Protein AF-A0A379W2X2-F1 (afdb_monomer)

Organism: Salmonella enterica I (NCBI:txid59201)

Secondary structure (DSSP, 8-state):
--GGGHHHHH---SSSS--EEEES---SS-TTTSSS-TT----HHHH-TTSEEEE---SSPPHHHHHHHHHHHHHHSSPPPB-TTS-BHHHHSSBGGGG-TTHHHHHTT-B--STTSHHHHTT-B-TTTT--GGG-BSSTTTT-STTSSS-STTTTTPPP--TTSTTTTTTS-TTSPPP-S-SS----PPPTT--SS----HHHHHHHHHHHHHHHHHHHHHHHHHHHHHHHHHHHTT--

Sequence (240 aa):
MPASRSWITSAKPLTAQPRLSLSVPARHGRRCCGWRKPNGAVSLQEVLPGKTVINIPGCPPNPHNFLATVAHIITYGTPPKLDAKNRPTFAYGRLIHEHCERRPHFDAGRFAKEFGDEGHRQGWCLYHLGCKGPETWGNCSTLQFCDVGGVWPVAIGHPCYGCNEEGIGFHKGIHQLAHVENQTPRSEKPDVNMKEGGNISAGAVGLLGGVVGLVAGVSVMAVRELGRQQKKDNADSRGE

Foldseek 3Di:
DPPPLCVVVVDDDPDPAAQEAEPQPPDCQDPVAQPHNPPPRHGPCVSPVPHQYADDFDVRHAVCLVVVQVVCCVPVVDGADADPVNYHCVWFVDQQQVVAPQVVLLQVVQEDQDCPDPSLVVLHDDQQQAAQSQPATGCCRPVNHDPPPQHHQSSVRAHHQRRRDPCGHSNDDSNHGYDHPDSHDPPPDPPPPPDPDDPCDPVNVCVVVVVVVVVVVVVVVVVVVVVVVVVVVVVVVVPD

Nearest PDB structures (foldseek):
  5xvb-assembly1_S  TM=1.003E+00  e=2.034E-29  Citrobacter sp. S-77
  6g7m-assembly1_T  TM=1.004E+00  e=5.141E-29  Escherichia coli K-12
  6syo-assembly1_SSS  TM=9.514E-01  e=1.367E-29  Escherichia coli
  5mdl-assembly1_S  TM=8.835E-01  e=2.025E-16  Cupriavidus necator H16
  5mdj-assembly1_S  TM=8.834E-01  e=2.470E-16  Cupriavidus necator H16

Solvent-accessible surface area (backbone atoms only — not comparable to full-atom values): 14125 Å² total; per-residue (Å²): 139,73,74,85,55,50,66,76,75,60,60,70,79,92,60,98,60,81,69,67,44,82,39,70,60,63,36,87,28,33,91,93,25,48,87,63,52,87,81,68,56,62,31,60,51,76,77,37,81,91,46,58,48,40,38,45,61,30,82,73,49,54,67,60,67,52,51,53,47,52,48,37,29,72,75,67,75,39,78,63,66,57,46,99,76,32,24,46,35,93,46,47,65,42,42,26,44,84,57,34,90,40,40,69,27,52,70,68,72,39,54,17,78,49,96,76,39,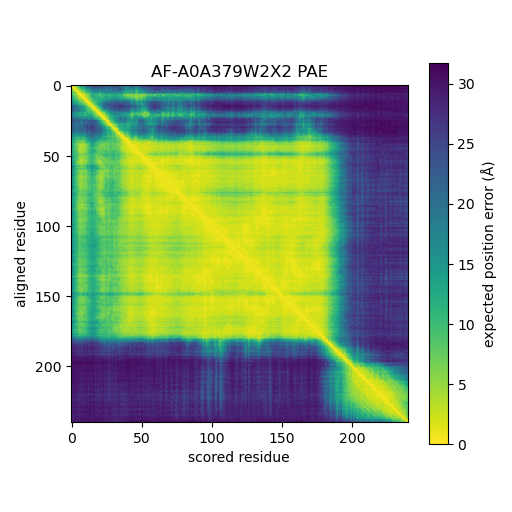72,38,39,74,71,60,36,14,40,50,72,47,8,22,18,30,58,68,15,49,30,41,51,66,72,72,32,43,90,84,74,70,80,40,36,57,55,72,76,69,38,49,37,61,18,59,50,26,87,80,35,29,75,63,53,54,66,60,44,71,51,66,62,90,72,83,58,72,80,81,76,63,77,59,92,81,63,67,83,69,75,85,74,46,71,64,60,53,47,51,54,51,48,53,54,52,49,55,52,50,53,52,53,50,52,55,51,50,53,54,52,49,56,52,49,57,60,50,60,77,67,68,124

Mean predicted aligned error: 14.45 Å

Radius of gyration: 32.41 Å; Cα contacts (8 Å, |Δi|>4): 302; chains: 1; bounding box: 110×32×66 Å

pLDDT: mean 81.08, std 17.96, range [34.59, 98.25]

InterPro domains:
  IPR001821 [NiFe]-hydrogenase, small subunit [PTHR30013] (37-231)
  IPR001821 [NiFe]-hydrogenase, small subunit [TIGR00391] (36-233)
  IPR027394 Cytochrome-c3 hydrogenase, C-terminal [PF14720] (92-169)
  IPR037024 [NiFe]-hydrogenase, small subunit, N-terminal domain superfamily [G3DSA:3.40.50.700] (26-91)
  IPR037148 [NiFe]-hydrogenase, small subunit, C-terminal domain superfamily [G3DSA:4.10.480.10] (92-181)

Structure (mmCIF, N/CA/C/O backbone):
data_AF-A0A379W2X2-F1
#
_entry.id   AF-A0A379W2X2-F1
#
loop_
_atom_site.group_PDB
_atom_site.id
_atom_site.type_symbol
_atom_site.label_atom_id
_atom_site.label_alt_id
_atom_site.label_comp_id
_atom_site.label_asym_id
_atom_site.label_entity_id
_atom_site.label_seq_id
_atom_site.pdbx_PDB_ins_code
_atom_site.Cartn_x
_atom_site.Cartn_y
_atom_site.Cartn_z
_atom_site.occupancy
_atom_site.B_iso_or_equiv
_atom_site.auth_seq_id
_atom_site.auth_comp_id
_atom_site.auth_asym_id
_atom_site.auth_atom_id
_atom_site.pdbx_PDB_model_num
ATOM 1 N N . MET A 1 1 ? 14.659 -12.406 32.101 1.00 41.44 1 MET A N 1
ATOM 2 C CA . MET A 1 1 ? 14.092 -11.333 31.251 1.00 41.44 1 MET A CA 1
ATOM 3 C C . MET A 1 1 ? 12.607 -10.990 31.560 1.00 41.44 1 MET A C 1
ATOM 5 O O . MET A 1 1 ? 11.829 -10.933 30.615 1.00 41.44 1 MET A O 1
ATOM 9 N N . PRO A 1 2 ? 12.157 -10.705 32.808 1.00 43.88 2 PRO A N 1
ATOM 10 C CA . PRO A 1 2 ? 10.762 -10.284 33.047 1.00 43.88 2 PRO A CA 1
ATOM 11 C C . PRO A 1 2 ? 10.557 -8.757 33.170 1.00 43.88 2 PRO A C 1
ATOM 13 O O . PRO A 1 2 ? 9.433 -8.282 33.050 1.00 43.88 2 PRO A O 1
ATOM 16 N N . ALA A 1 3 ? 11.616 -7.965 33.367 1.00 43.69 3 ALA A N 1
ATOM 17 C CA . ALA A 1 3 ? 11.486 -6.553 33.747 1.00 43.69 3 ALA A CA 1
ATOM 18 C C . ALA A 1 3 ? 10.979 -5.611 32.630 1.00 43.69 3 ALA A C 1
ATOM 20 O O . ALA A 1 3 ? 10.360 -4.593 32.928 1.00 43.69 3 ALA A O 1
ATOM 21 N N . SER A 1 4 ? 11.183 -5.927 31.343 1.00 51.75 4 SER A N 1
ATOM 22 C CA . SER A 1 4 ? 10.903 -4.975 30.249 1.00 51.75 4 SER A CA 1
ATOM 23 C C . SER A 1 4 ? 9.431 -4.867 29.831 1.00 51.75 4 SER A C 1
ATOM 25 O O . SER A 1 4 ? 9.077 -3.913 29.142 1.00 51.75 4 SER A O 1
ATOM 27 N N . ARG A 1 5 ? 8.564 -5.807 30.238 1.00 58.28 5 ARG A N 1
ATOM 28 C CA . ARG A 1 5 ? 7.122 -5.796 29.902 1.00 58.28 5 ARG A CA 1
ATOM 29 C C . ARG A 1 5 ? 6.268 -5.016 30.905 1.00 58.28 5 ARG A C 1
ATOM 31 O O . ARG A 1 5 ? 5.156 -4.619 30.569 1.00 58.28 5 ARG A O 1
ATOM 38 N N . SER A 1 6 ? 6.809 -4.777 32.102 1.00 60.34 6 SER A N 1
ATOM 39 C CA . SER A 1 6 ? 6.093 -4.243 33.267 1.00 60.34 6 SER A CA 1
ATOM 40 C C . SER A 1 6 ? 5.340 -2.940 32.972 1.00 60.34 6 SER A C 1
ATOM 42 O O . SER A 1 6 ? 4.156 -2.827 33.283 1.00 60.34 6 SER A O 1
ATOM 44 N N . TRP A 1 7 ? 5.976 -1.982 32.293 1.00 65.31 7 TRP A N 1
ATOM 45 C CA . TRP A 1 7 ? 5.383 -0.662 32.052 1.00 65.31 7 TRP A CA 1
ATOM 46 C C . TRP A 1 7 ? 4.218 -0.683 31.046 1.00 65.31 7 TRP A C 1
ATOM 48 O O . TRP A 1 7 ? 3.250 0.048 31.236 1.00 65.31 7 TRP A O 1
ATOM 58 N N . ILE A 1 8 ? 4.254 -1.550 30.023 1.00 66.25 8 ILE A N 1
ATOM 59 C CA . ILE A 1 8 ? 3.167 -1.685 29.030 1.00 66.25 8 ILE A CA 1
ATOM 60 C C . ILE A 1 8 ? 1.920 -2.271 29.695 1.00 66.25 8 ILE A C 1
ATOM 62 O O . ILE A 1 8 ? 0.806 -1.801 29.473 1.00 66.25 8 ILE A O 1
ATOM 66 N N . THR A 1 9 ? 2.105 -3.294 30.530 1.00 66.25 9 THR A N 1
ATOM 67 C CA . THR A 1 9 ? 1.007 -3.954 31.249 1.00 66.25 9 THR A CA 1
ATOM 68 C C . THR A 1 9 ? 0.501 -3.137 32.438 1.00 66.25 9 THR A C 1
ATOM 70 O O . THR A 1 9 ? -0.654 -3.289 32.826 1.00 66.25 9 THR A O 1
ATOM 73 N N . SER A 1 10 ? 1.339 -2.260 33.002 1.00 58.62 10 SER A N 1
ATOM 74 C CA . SER A 1 10 ? 1.012 -1.410 34.154 1.00 58.62 10 SER A CA 1
ATOM 75 C C . SER A 1 10 ? 0.361 -0.073 33.777 1.00 58.62 10 SER A C 1
ATOM 77 O O . SER A 1 10 ? -0.062 0.662 34.674 1.00 58.62 10 SER A O 1
ATOM 79 N N . ALA A 1 11 ? 0.272 0.269 32.488 1.00 62.75 11 ALA A N 1
ATOM 80 C CA . ALA A 1 11 ? -0.417 1.475 32.041 1.00 62.75 11 ALA A CA 1
ATOM 81 C C . ALA A 1 11 ? -1.913 1.396 32.409 1.00 62.75 11 ALA A C 1
ATOM 83 O O . ALA A 1 11 ? -2.691 0.651 31.801 1.00 62.75 11 ALA A O 1
ATOM 84 N N . LYS A 1 12 ? -2.313 2.150 33.442 1.00 46.00 12 LYS A N 1
ATOM 85 C CA . LYS A 1 12 ? -3.712 2.272 33.870 1.00 46.00 12 LYS A CA 1
ATOM 86 C C . LYS A 1 12 ? -4.506 3.055 32.812 1.00 46.00 12 LYS A C 1
ATOM 88 O O . LYS A 1 12 ? -3.994 4.047 32.294 1.00 46.00 12 LYS A O 1
ATOM 93 N N . PRO A 1 13 ? -5.738 2.637 32.476 1.00 50.69 13 PRO A N 1
ATOM 94 C CA . PRO A 1 13 ? -6.588 3.402 31.572 1.00 50.69 13 PRO A CA 1
ATOM 95 C C . PRO A 1 13 ? -6.901 4.767 32.195 1.00 50.69 13 PRO A C 1
ATOM 97 O O . PRO A 1 13 ? -7.298 4.838 33.356 1.00 50.69 13 PRO A O 1
ATOM 100 N N . LEU A 1 14 ? -6.714 5.839 31.423 1.00 45.59 14 LEU A N 1
ATOM 101 C CA . LEU A 1 14 ? -7.010 7.206 31.861 1.00 45.59 14 LEU A CA 1
ATOM 102 C C . LEU A 1 14 ? -8.516 7.517 31.845 1.00 45.59 14 LEU A C 1
ATOM 104 O O . LEU A 1 14 ? -8.935 8.437 32.535 1.00 45.59 14 LEU A O 1
ATOM 108 N N . THR A 1 15 ? -9.342 6.741 31.135 1.00 39.53 15 THR A N 1
ATOM 109 C CA . THR A 1 15 ? -10.802 6.933 31.068 1.00 39.53 15 THR A CA 1
ATOM 110 C C . THR A 1 15 ? -11.549 5.643 30.701 1.00 39.53 15 THR A C 1
ATOM 112 O O . THR A 1 15 ? -10.973 4.707 30.143 1.00 39.53 15 THR A O 1
ATOM 115 N N . ALA A 1 16 ? -12.852 5.606 31.011 1.00 38.12 16 ALA A N 1
ATOM 116 C CA . ALA A 1 16 ? -13.806 4.512 30.777 1.00 38.12 16 ALA A CA 1
ATOM 117 C C . ALA A 1 16 ? -14.171 4.281 29.292 1.00 38.12 16 ALA A C 1
ATOM 119 O O . ALA A 1 16 ? -15.303 3.931 28.968 1.00 38.12 16 ALA A O 1
ATOM 120 N N . GLN A 1 17 ? -13.230 4.497 28.374 1.00 45.53 17 GLN A N 1
ATOM 121 C CA . GLN A 1 17 ? -13.419 4.175 26.964 1.00 45.53 17 GLN A CA 1
ATOM 122 C C . GLN A 1 17 ? -13.066 2.703 26.698 1.00 45.53 17 GLN A C 1
ATOM 124 O O . GLN A 1 17 ? -12.233 2.132 27.417 1.00 45.53 17 GLN A O 1
ATOM 129 N N . PRO A 1 18 ? -13.706 2.051 25.704 1.00 46.25 18 PRO A N 1
ATOM 130 C CA . PRO A 1 18 ? -13.408 0.667 25.351 1.00 46.25 18 PRO A CA 1
ATOM 131 C C . PRO A 1 18 ? -11.898 0.487 25.182 1.00 46.25 18 PRO A C 1
ATOM 133 O O . PRO A 1 18 ? -11.218 1.364 24.657 1.00 46.25 18 PRO A O 1
ATOM 136 N N . ARG A 1 19 ? -11.379 -0.636 25.697 1.00 55.16 19 ARG A N 1
ATOM 137 C CA . ARG A 1 19 ? -9.950 -0.962 25.871 1.00 55.16 19 ARG A CA 1
ATOM 138 C C . ARG A 1 19 ? -9.209 -1.076 24.531 1.00 55.16 19 ARG A C 1
ATOM 140 O O . ARG A 1 19 ? -8.778 -2.161 24.148 1.00 55.16 19 ARG A O 1
ATOM 147 N N . LEU A 1 20 ? -9.069 0.034 23.828 1.00 54.91 20 LEU A N 1
ATOM 148 C CA . LEU A 1 20 ? -8.487 0.122 22.505 1.00 54.91 20 LEU A CA 1
ATOM 149 C C . LEU A 1 20 ? -7.033 0.558 22.656 1.00 54.91 20 LEU A C 1
ATOM 151 O O . LEU A 1 20 ? -6.739 1.637 23.168 1.00 54.91 20 LEU A O 1
ATOM 155 N N . SER A 1 21 ? -6.105 -0.308 22.269 1.00 59.06 21 SER A N 1
ATOM 156 C CA . SER A 1 21 ? -4.681 0.025 22.263 1.00 59.06 21 SER A CA 1
ATOM 157 C C . SER A 1 21 ? -4.269 0.353 20.838 1.00 59.06 21 SER A C 1
ATOM 159 O O . SER A 1 21 ? -4.391 -0.478 19.943 1.00 59.06 21 SER A O 1
ATOM 161 N N . LEU A 1 22 ? -3.814 1.582 20.614 1.00 57.59 22 LEU A N 1
ATOM 162 C CA . LEU A 1 22 ? -3.358 2.023 19.305 1.00 57.59 22 LEU A CA 1
ATOM 163 C C . LEU A 1 22 ? -1.877 1.676 19.159 1.00 57.59 22 LEU A C 1
ATOM 165 O O . LEU A 1 22 ? -1.058 2.112 19.968 1.00 57.59 22 LEU A O 1
ATOM 169 N N . SER A 1 23 ? -1.529 0.878 18.153 1.00 56.84 23 SER A N 1
ATOM 170 C CA . SER A 1 23 ? -0.137 0.562 17.855 1.00 56.84 23 SER A CA 1
ATOM 171 C C . SER A 1 23 ? 0.324 1.320 16.609 1.00 56.84 23 SER A C 1
ATOM 173 O O . SER A 1 23 ? -0.198 1.154 15.507 1.00 56.84 23 SER A O 1
ATOM 175 N N . VAL A 1 24 ? 1.320 2.181 16.808 1.00 50.41 24 VAL A N 1
ATOM 176 C CA . VAL A 1 24 ? 2.099 2.862 15.763 1.00 50.41 24 VAL A CA 1
ATOM 177 C C . VAL A 1 24 ? 3.501 2.299 15.876 1.00 50.41 24 VAL A C 1
ATOM 179 O O . VAL A 1 24 ? 4.037 2.231 16.980 1.00 50.41 24 VAL A O 1
ATOM 182 N N . PRO A 1 25 ? 4.051 1.764 14.784 1.00 49.44 25 PRO A N 1
ATOM 183 C CA . PRO A 1 25 ? 4.592 0.413 14.732 1.00 49.44 25 PRO A CA 1
ATOM 184 C C . PRO A 1 25 ? 5.467 0.052 15.947 1.00 49.44 25 PRO A C 1
ATOM 186 O O . PRO A 1 25 ? 6.698 0.105 15.901 1.00 49.44 25 PRO A O 1
ATOM 189 N N . ALA A 1 26 ? 4.844 -0.511 16.983 1.00 34.59 26 ALA A N 1
ATOM 190 C CA . ALA A 1 26 ? 5.457 -1.604 17.718 1.00 34.59 26 ALA A CA 1
ATOM 191 C C . ALA A 1 26 ? 5.273 -2.825 16.818 1.00 34.59 26 ALA A C 1
ATOM 193 O O . ALA A 1 26 ? 4.299 -3.555 16.942 1.00 34.59 26 ALA A O 1
ATOM 194 N N . ARG A 1 27 ? 6.154 -2.876 15.806 1.00 53.00 27 ARG A N 1
ATOM 195 C CA . ARG A 1 27 ? 6.472 -3.933 14.835 1.00 53.00 27 ARG A CA 1
ATOM 196 C C . ARG A 1 27 ? 5.705 -5.239 15.094 1.00 53.00 27 ARG A C 1
ATOM 198 O O . ARG A 1 27 ? 5.628 -5.685 16.230 1.00 53.00 27 ARG A O 1
ATOM 205 N N . HIS A 1 28 ? 5.369 -5.983 14.043 1.00 44.22 28 HIS A N 1
ATOM 206 C CA . HIS A 1 28 ? 5.236 -7.450 14.121 1.00 44.22 28 HIS A CA 1
ATOM 207 C C . HIS A 1 28 ? 6.590 -8.109 14.536 1.00 44.22 28 HIS A C 1
ATOM 209 O O . HIS A 1 28 ? 7.136 -8.960 13.848 1.00 44.22 28 HIS A O 1
ATOM 215 N N . GLY A 1 29 ? 7.243 -7.612 15.595 1.00 41.56 29 GLY A N 1
ATOM 216 C CA . GLY A 1 29 ? 8.524 -7.963 16.190 1.00 41.56 29 GLY A CA 1
ATOM 217 C C . GLY A 1 29 ? 9.757 -8.033 15.282 1.00 41.56 29 GLY A C 1
ATOM 218 O O . GLY A 1 29 ? 10.652 -8.790 15.637 1.00 41.56 29 GLY A O 1
ATOM 219 N N . ARG A 1 30 ? 9.827 -7.391 14.100 1.00 48.03 30 ARG A N 1
ATOM 220 C CA . ARG A 1 30 ? 10.828 -7.799 13.074 1.00 48.03 30 ARG A CA 1
ATOM 221 C C . ARG A 1 30 ? 11.885 -6.780 12.616 1.00 48.03 30 ARG A C 1
ATOM 223 O O . ARG A 1 30 ? 12.996 -7.219 12.337 1.00 48.03 30 ARG A O 1
ATOM 230 N N . ARG A 1 31 ? 11.666 -5.451 12.604 1.00 43.03 31 ARG A N 1
ATOM 231 C CA . ARG A 1 31 ? 12.738 -4.516 12.149 1.00 43.03 31 ARG A CA 1
ATOM 232 C C . ARG A 1 31 ? 13.979 -4.511 13.062 1.00 43.03 31 ARG A C 1
ATOM 234 O O . ARG A 1 31 ? 15.071 -4.260 12.584 1.00 43.03 31 ARG A O 1
ATOM 241 N N . CYS A 1 32 ? 13.836 -4.825 14.350 1.00 39.41 32 CYS A N 1
ATOM 242 C CA . CYS A 1 32 ? 14.995 -4.988 15.240 1.00 39.41 32 CYS A CA 1
ATOM 243 C C . CYS A 1 32 ? 15.681 -6.361 15.115 1.00 39.41 32 CYS A C 1
ATOM 245 O O . CYS A 1 32 ? 16.635 -6.606 15.845 1.00 39.41 32 CYS A O 1
ATOM 247 N N . CYS A 1 33 ? 15.178 -7.279 14.280 1.00 36.88 33 CYS A N 1
ATOM 248 C CA . CYS A 1 33 ? 15.482 -8.699 14.445 1.00 36.88 33 CYS A CA 1
ATOM 249 C C . CYS A 1 33 ? 15.741 -9.492 13.161 1.00 36.88 33 CYS A C 1
ATOM 251 O O . CYS A 1 33 ? 16.369 -10.536 13.254 1.00 36.88 33 CYS A O 1
ATOM 253 N N . GLY A 1 34 ? 15.285 -9.069 11.979 1.00 46.34 34 GLY A N 1
ATOM 254 C CA . GLY A 1 34 ? 15.395 -9.933 10.794 1.00 46.34 34 GLY A CA 1
ATOM 255 C C . GLY A 1 34 ? 14.837 -11.348 11.057 1.00 46.34 34 GLY A C 1
ATOM 256 O O . GLY A 1 34 ? 13.966 -11.536 11.912 1.00 46.34 34 GLY A O 1
ATOM 257 N N . TRP A 1 35 ? 15.343 -12.347 10.333 1.00 45.94 35 TRP A N 1
ATOM 258 C CA . TRP A 1 35 ? 14.952 -13.757 10.483 1.00 45.94 35 TRP A CA 1
ATOM 259 C C . TRP A 1 35 ? 15.313 -14.355 11.858 1.00 45.94 35 TRP A C 1
ATOM 261 O O . TRP A 1 35 ? 14.537 -15.115 12.435 1.00 45.94 35 TRP A O 1
ATOM 271 N N . ARG A 1 36 ? 16.464 -13.982 12.433 1.00 50.72 36 ARG A N 1
ATOM 272 C CA . ARG A 1 36 ? 16.904 -14.450 13.757 1.00 50.72 36 ARG A CA 1
ATOM 273 C C . ARG A 1 36 ? 16.464 -13.457 14.818 1.00 50.72 36 ARG A C 1
ATOM 275 O O . ARG A 1 36 ? 17.156 -12.475 14.993 1.00 50.72 36 ARG A O 1
ATOM 282 N N . LYS A 1 37 ? 15.380 -13.710 15.560 1.00 64.00 37 LYS A N 1
ATOM 283 C CA . LYS A 1 37 ? 14.949 -12.849 16.682 1.00 64.00 37 LYS A CA 1
ATOM 284 C C . LYS A 1 37 ? 15.846 -13.011 17.915 1.00 64.00 37 LYS A C 1
ATOM 286 O O . LYS A 1 37 ? 15.528 -13.842 18.762 1.00 64.00 37 LYS A O 1
ATOM 291 N N . PRO A 1 38 ? 16.930 -12.228 18.093 1.00 69.25 38 PRO A N 1
AT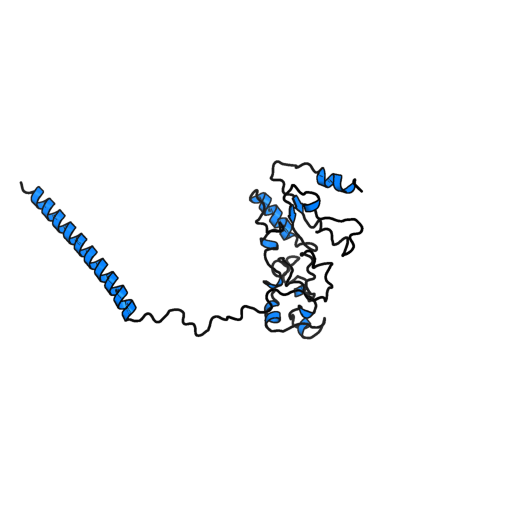OM 292 C CA . PRO A 1 38 ? 17.933 -12.532 19.114 1.00 69.25 38 PRO A CA 1
ATOM 293 C C . PRO A 1 38 ? 17.431 -12.159 20.515 1.00 69.25 38 PRO A C 1
ATOM 295 O O . PRO A 1 38 ? 17.879 -12.707 21.512 1.00 69.25 38 PRO A O 1
ATOM 298 N N . ASN A 1 39 ? 16.476 -11.230 20.584 1.00 74.31 39 ASN A N 1
ATOM 299 C CA . ASN A 1 39 ? 15.897 -10.676 21.804 1.00 74.31 39 ASN A CA 1
ATOM 300 C C . ASN A 1 39 ? 14.435 -11.109 22.034 1.00 74.31 39 ASN A C 1
ATOM 302 O O . ASN A 1 39 ? 13.772 -10.552 22.907 1.00 74.31 39 ASN A O 1
ATOM 306 N N . GLY A 1 40 ? 13.902 -12.038 21.227 1.00 77.12 40 GLY A N 1
ATOM 307 C CA . GLY A 1 40 ? 12.512 -12.489 21.345 1.00 77.12 40 GLY A CA 1
ATOM 308 C C . GLY A 1 40 ? 11.464 -11.386 21.134 1.00 77.12 40 GLY A C 1
ATOM 309 O O . GLY A 1 40 ? 10.437 -11.392 21.807 1.00 77.12 40 GLY A O 1
ATOM 310 N N . ALA A 1 41 ? 11.712 -10.414 20.247 1.00 76.19 41 ALA A N 1
ATOM 311 C CA . ALA A 1 41 ? 10.755 -9.340 19.978 1.00 76.19 41 ALA A CA 1
ATOM 312 C C . ALA A 1 41 ? 9.406 -9.865 19.440 1.00 76.19 41 ALA A C 1
ATOM 314 O O . ALA A 1 41 ? 9.346 -10.560 18.417 1.00 76.19 41 ALA A O 1
ATOM 315 N N . VAL A 1 42 ? 8.325 -9.447 20.097 1.00 82.12 42 VAL A N 1
ATOM 316 C CA . VAL A 1 42 ? 6.929 -9.828 19.825 1.00 82.12 42 VAL A CA 1
ATOM 317 C C . VAL A 1 42 ? 6.081 -8.611 19.447 1.00 82.12 42 VAL A C 1
ATOM 319 O O . VAL A 1 42 ? 6.508 -7.471 19.653 1.00 82.12 42 VAL A O 1
ATOM 322 N N . SER A 1 43 ? 4.906 -8.843 18.860 1.00 83.00 43 SER A N 1
ATOM 323 C CA . SER A 1 43 ? 3.927 -7.784 18.578 1.00 83.00 43 SER A CA 1
ATOM 324 C C . SER A 1 43 ? 3.244 -7.267 19.854 1.00 83.00 43 SER A C 1
ATOM 326 O O . SER A 1 43 ? 3.242 -7.933 20.890 1.00 83.00 43 SER A O 1
ATOM 328 N N . LEU A 1 44 ? 2.619 -6.084 19.794 1.00 84.19 44 LEU A N 1
ATOM 329 C CA . LEU A 1 44 ? 1.853 -5.560 20.935 1.00 84.19 44 LEU A CA 1
ATOM 330 C C . LEU A 1 44 ? 0.623 -6.426 21.258 1.00 84.19 44 LEU A C 1
ATOM 332 O O . LEU A 1 44 ? 0.278 -6.584 22.427 1.00 84.19 44 LEU A O 1
ATOM 336 N N . GLN A 1 45 ? -0.003 -7.024 20.239 1.00 85.94 45 GLN A N 1
ATOM 337 C CA . GLN A 1 45 ? -1.145 -7.924 20.416 1.00 85.94 45 GLN A CA 1
ATOM 338 C C . GLN A 1 45 ? -0.768 -9.181 21.216 1.00 85.94 45 GLN A C 1
ATOM 340 O O . GLN A 1 45 ? -1.548 -9.611 22.061 1.00 85.94 45 GLN A O 1
ATOM 345 N N . GLU A 1 46 ? 0.440 -9.723 21.022 1.00 84.81 46 GLU A N 1
ATOM 346 C CA . GLU A 1 46 ? 0.965 -10.848 21.817 1.00 84.81 46 GLU A CA 1
ATOM 347 C C . GLU A 1 46 ? 1.252 -10.464 23.277 1.00 84.81 46 GLU A C 1
ATOM 349 O O . GLU A 1 46 ? 1.146 -11.298 24.174 1.00 84.81 46 GLU A O 1
ATOM 354 N N . VAL A 1 47 ? 1.613 -9.205 23.539 1.00 86.00 47 VAL A N 1
ATOM 355 C CA . VAL A 1 47 ? 1.815 -8.703 24.910 1.00 86.00 47 VAL A CA 1
ATOM 356 C C . VAL A 1 47 ? 0.475 -8.472 25.621 1.00 86.00 47 VAL A C 1
ATOM 358 O O . VAL A 1 47 ? 0.412 -8.573 26.846 1.00 86.00 47 VAL A O 1
ATOM 361 N N . LEU A 1 48 ? -0.598 -8.187 24.873 1.00 87.69 48 LEU A N 1
ATOM 362 C CA . LEU A 1 48 ? -1.924 -7.831 25.389 1.00 87.69 48 LEU A CA 1
ATOM 363 C C . LEU A 1 48 ? -3.040 -8.726 24.797 1.00 87.69 48 LEU A C 1
ATOM 365 O O . LEU A 1 48 ? -3.922 -8.219 24.102 1.00 87.69 48 LEU A O 1
ATOM 369 N N . PRO A 1 49 ? -3.077 -10.039 25.101 1.00 82.75 49 PRO A N 1
ATOM 370 C CA . PRO A 1 49 ? -4.005 -10.993 24.473 1.00 82.75 49 PRO A CA 1
ATOM 371 C C . PRO A 1 49 ? -5.496 -10.739 24.771 1.00 82.75 49 PRO A C 1
ATOM 373 O O . PRO A 1 49 ? -6.355 -11.250 24.065 1.00 82.75 49 PRO A O 1
ATOM 376 N N . GLY A 1 50 ? -5.821 -9.942 25.797 1.00 85.00 50 GLY A N 1
ATOM 377 C CA . GLY A 1 50 ? -7.198 -9.607 26.191 1.00 85.00 50 GLY A CA 1
ATOM 378 C C . GLY A 1 50 ? -7.679 -8.214 25.768 1.00 85.00 50 GLY A C 1
ATOM 379 O O . GLY A 1 50 ? -8.679 -7.731 26.301 1.00 85.00 50 GLY A O 1
ATOM 380 N N . LYS A 1 51 ? -6.945 -7.520 24.890 1.00 86.06 51 LYS A N 1
ATOM 381 C CA . LYS A 1 51 ? -7.319 -6.192 24.379 1.00 86.06 51 LYS A CA 1
ATOM 382 C C . LYS A 1 51 ? -7.339 -6.190 22.857 1.00 86.06 51 LYS A C 1
ATOM 384 O O . LYS A 1 51 ? -6.486 -6.809 22.224 1.00 86.06 51 LYS A O 1
ATOM 389 N N . THR A 1 52 ? -8.272 -5.436 22.285 1.00 87.88 52 THR A N 1
ATOM 390 C CA . THR A 1 52 ? -8.277 -5.157 20.849 1.00 87.88 52 THR A CA 1
ATOM 391 C C . THR A 1 52 ? -7.199 -4.122 20.549 1.00 87.88 52 THR A C 1
ATOM 393 O O . THR A 1 52 ? -7.290 -2.969 20.984 1.00 87.88 52 THR A O 1
ATOM 396 N N . VAL A 1 53 ? -6.165 -4.537 19.818 1.00 89.31 53 VAL A N 1
ATOM 397 C CA . VAL A 1 53 ? -5.091 -3.649 19.371 1.00 89.31 53 VAL A CA 1
ATOM 398 C C . VAL A 1 53 ? -5.365 -3.222 17.935 1.00 89.31 53 VAL A C 1
ATOM 400 O O . VAL A 1 53 ? -5.464 -4.070 17.052 1.00 89.31 53 VAL A O 1
ATOM 403 N N . ILE A 1 54 ? -5.460 -1.914 17.691 1.00 91.88 54 ILE A N 1
ATOM 404 C CA . ILE A 1 54 ? -5.488 -1.377 16.328 1.00 91.88 54 ILE A CA 1
ATOM 405 C C . ILE A 1 54 ? -4.061 -1.344 15.798 1.00 91.88 54 ILE A C 1
ATOM 407 O O . ILE A 1 54 ? -3.170 -0.735 16.399 1.00 91.88 54 ILE A O 1
ATOM 411 N N . ASN A 1 55 ? -3.857 -1.976 14.650 1.00 90.62 55 ASN A N 1
ATOM 412 C CA . ASN A 1 55 ? -2.567 -2.072 13.994 1.00 90.62 55 ASN A CA 1
ATOM 413 C C . ASN A 1 55 ? -2.462 -1.038 12.874 1.00 90.62 55 ASN A C 1
ATOM 415 O O . ASN A 1 55 ? -3.194 -1.099 11.888 1.00 90.62 55 ASN A O 1
ATOM 419 N N . ILE A 1 56 ? -1.513 -0.110 12.996 1.00 93.75 56 ILE A N 1
ATOM 420 C CA . ILE A 1 56 ? -1.157 0.835 11.930 1.00 93.75 56 ILE A CA 1
ATOM 421 C C . ILE A 1 56 ? 0.255 0.472 11.447 1.00 93.75 56 ILE A C 1
ATOM 423 O O . ILE A 1 56 ? 1.244 1.065 11.895 1.00 93.75 56 ILE A O 1
ATOM 427 N N . PRO A 1 57 ? 0.387 -0.564 10.596 1.00 90.81 57 PRO A N 1
ATOM 428 C CA . PRO A 1 57 ? 1.686 -1.019 10.129 1.00 90.81 57 PRO A CA 1
ATOM 429 C C . PRO A 1 57 ? 2.296 -0.026 9.142 1.00 90.81 57 PRO A C 1
ATOM 431 O O . PRO A 1 57 ? 1.609 0.609 8.354 1.00 90.81 57 PRO A O 1
ATOM 434 N N . GLY A 1 58 ? 3.618 0.082 9.153 1.00 87.88 58 GLY A N 1
ATOM 435 C CA . GLY A 1 58 ? 4.326 0.930 8.210 1.00 87.88 58 GLY A CA 1
ATOM 436 C C . GLY A 1 58 ? 5.748 1.210 8.646 1.00 87.88 58 GLY A C 1
ATOM 437 O O . GLY A 1 58 ? 6.092 1.136 9.827 1.00 87.88 58 GLY A O 1
ATOM 438 N N . CYS A 1 59 ? 6.589 1.425 7.640 1.00 90.19 59 CYS A N 1
ATOM 439 C CA . CYS A 1 59 ? 8.041 1.405 7.689 1.00 90.19 59 CYS A CA 1
ATOM 440 C C . CYS A 1 59 ? 8.865 2.710 7.868 1.00 90.19 59 CYS A C 1
ATOM 442 O O . CYS A 1 59 ? 10.034 2.628 7.462 1.00 90.19 59 CYS A O 1
ATOM 444 N N . PRO A 1 60 ? 8.377 3.882 8.346 1.00 94.12 60 PRO A N 1
ATOM 445 C CA . PRO A 1 60 ? 7.144 4.178 9.101 1.00 94.12 60 PRO A CA 1
ATOM 446 C C . PRO A 1 60 ? 5.871 4.312 8.235 1.00 94.12 60 PRO A C 1
ATOM 448 O O . PRO A 1 60 ? 5.979 4.393 7.010 1.00 94.12 60 PRO A O 1
ATOM 451 N N . PRO A 1 61 ? 4.661 4.277 8.837 1.00 93.38 61 PRO A N 1
ATOM 452 C CA . PRO A 1 61 ? 3.425 4.577 8.113 1.00 93.38 61 PRO A CA 1
ATOM 453 C C . PRO A 1 61 ? 3.348 6.066 7.757 1.00 93.38 61 PRO A C 1
ATOM 455 O O . PRO A 1 61 ? 4.012 6.892 8.385 1.00 93.38 61 PRO A O 1
ATOM 458 N N . ASN A 1 62 ? 2.490 6.418 6.795 1.00 94.50 62 ASN A N 1
ATOM 459 C CA . ASN A 1 62 ? 2.110 7.814 6.592 1.00 94.50 62 ASN A CA 1
ATOM 460 C C . ASN A 1 62 ? 1.448 8.345 7.890 1.00 94.50 62 ASN A C 1
ATOM 462 O O . ASN A 1 62 ? 0.581 7.653 8.441 1.00 94.50 62 ASN A O 1
ATOM 466 N N . PRO A 1 63 ? 1.842 9.529 8.401 1.00 94.81 63 PRO A N 1
ATOM 467 C CA . PRO A 1 63 ? 1.318 10.072 9.656 1.00 94.81 63 PRO A CA 1
ATOM 468 C C . PRO A 1 63 ? -0.208 10.225 9.659 1.00 94.81 63 PRO A C 1
ATOM 470 O O . PRO A 1 63 ? -0.841 9.983 10.688 1.00 94.81 63 PRO A O 1
ATOM 473 N N . HIS A 1 64 ? -0.823 10.523 8.512 1.00 95.75 64 HIS A N 1
ATOM 474 C CA . HIS A 1 64 ? -2.277 10.654 8.392 1.00 95.75 64 HIS A CA 1
ATOM 475 C C . HIS A 1 64 ? -3.017 9.345 8.662 1.00 95.75 64 HIS A C 1
ATOM 477 O O . HIS A 1 64 ? -4.122 9.380 9.193 1.00 95.75 64 HIS A O 1
ATOM 483 N N . ASN A 1 65 ? -2.408 8.180 8.412 1.00 95.31 65 ASN A N 1
ATOM 484 C CA . ASN A 1 65 ? -3.028 6.893 8.755 1.00 95.31 65 ASN A CA 1
ATOM 485 C C . ASN A 1 65 ? -3.256 6.773 10.273 1.00 95.31 65 ASN A C 1
ATOM 487 O O . ASN A 1 65 ? -4.254 6.200 10.716 1.00 95.31 65 ASN A O 1
ATOM 491 N N . PHE A 1 66 ? -2.348 7.332 11.076 1.00 94.75 66 PHE A N 1
ATOM 492 C CA . PHE A 1 66 ? -2.510 7.418 12.523 1.00 94.75 66 PHE A CA 1
ATOM 493 C C . PHE A 1 66 ? -3.454 8.543 12.926 1.00 94.75 66 PHE A C 1
ATOM 495 O O . PHE A 1 66 ? -4.417 8.288 13.648 1.00 94.75 66 PHE A O 1
ATOM 502 N N . LEU A 1 67 ? -3.214 9.758 12.431 1.00 95.88 67 LEU A N 1
ATOM 503 C CA . LEU A 1 67 ? -3.999 10.933 12.806 1.00 95.88 67 LEU A CA 1
ATOM 504 C C . LEU A 1 67 ? -5.482 10.758 12.473 1.00 95.88 67 LEU A C 1
ATOM 506 O O . LEU A 1 67 ? -6.320 11.021 13.327 1.00 95.88 67 LEU A O 1
ATOM 510 N N . ALA A 1 68 ? -5.819 10.230 11.295 1.00 95.81 68 ALA A N 1
ATOM 511 C CA . ALA A 1 68 ? -7.204 9.973 10.904 1.00 95.81 68 ALA A CA 1
ATOM 512 C C . ALA A 1 68 ? -7.864 8.890 11.770 1.00 95.81 68 ALA A C 1
ATOM 514 O O . ALA A 1 68 ? -9.045 8.990 12.094 1.00 95.81 68 ALA A O 1
ATOM 515 N N . THR A 1 69 ? -7.105 7.877 12.197 1.00 94.50 69 THR A N 1
ATOM 516 C CA . THR A 1 69 ? -7.610 6.851 13.121 1.00 94.50 69 THR A CA 1
ATOM 517 C C . THR A 1 69 ? -7.926 7.455 14.491 1.00 94.50 69 THR A C 1
ATOM 519 O O . THR A 1 69 ? -8.992 7.194 15.044 1.00 94.50 69 THR A O 1
ATOM 522 N N . VAL A 1 70 ? -7.027 8.290 15.024 1.00 94.88 70 VAL A N 1
ATOM 523 C CA . VAL A 1 70 ? -7.238 9.006 16.293 1.00 94.88 70 VAL A CA 1
ATOM 524 C C . VAL A 1 70 ? -8.415 9.974 16.181 1.00 94.88 70 VAL A C 1
ATOM 526 O O . VAL A 1 70 ? -9.294 9.963 17.038 1.00 94.88 70 VAL A O 1
ATOM 529 N N . ALA A 1 71 ? -8.469 10.762 15.107 1.00 95.62 71 ALA A N 1
ATOM 530 C CA . ALA A 1 71 ? -9.555 11.697 14.849 1.00 95.62 71 ALA A CA 1
ATOM 531 C C . ALA A 1 71 ? -10.909 10.978 14.787 1.00 95.62 71 ALA A C 1
ATOM 533 O O . ALA A 1 71 ? -11.848 11.413 15.441 1.00 95.62 71 ALA A O 1
ATOM 534 N N . HIS A 1 72 ? -11.001 9.832 14.103 1.00 95.06 72 HIS A N 1
ATOM 535 C CA . HIS A 1 72 ? -12.236 9.046 14.044 1.00 95.06 72 HIS A CA 1
ATOM 536 C C . HIS A 1 72 ? -12.717 8.609 15.436 1.00 95.06 72 HIS A C 1
ATOM 538 O O . HIS A 1 72 ? -13.906 8.700 15.734 1.00 95.06 72 HIS A O 1
ATOM 544 N N . ILE A 1 73 ? -11.799 8.171 16.304 1.00 94.25 73 ILE A N 1
ATOM 545 C CA . ILE A 1 73 ? -12.128 7.780 17.682 1.00 94.25 73 ILE A CA 1
ATOM 546 C C . ILE A 1 73 ? -12.635 8.984 18.481 1.00 94.25 73 ILE A C 1
ATOM 548 O O . ILE A 1 73 ? -13.623 8.861 19.199 1.00 94.25 73 ILE A O 1
ATOM 552 N N . ILE A 1 74 ? -11.991 10.146 18.344 1.00 95.19 74 ILE A N 1
ATOM 553 C CA . ILE A 1 74 ? -12.391 11.373 19.048 1.00 95.19 74 ILE A CA 1
ATOM 554 C C . ILE A 1 74 ? -13.760 11.864 18.560 1.00 95.19 74 ILE A C 1
ATOM 556 O O . ILE A 1 74 ? -14.611 12.205 19.375 1.00 95.19 74 ILE A O 1
ATOM 560 N N . THR A 1 75 ? -13.984 11.892 17.247 1.00 95.00 75 THR A N 1
ATOM 561 C CA . THR A 1 75 ? -15.199 12.449 16.639 1.00 95.00 75 THR A CA 1
ATOM 562 C C . THR A 1 75 ? -16.414 11.540 16.809 1.00 95.00 75 THR A C 1
ATOM 564 O O . THR A 1 75 ? -17.500 12.030 17.102 1.00 95.00 75 THR A O 1
ATOM 567 N N . TYR A 1 76 ? -16.249 10.227 16.632 1.00 94.94 76 TYR A N 1
ATOM 568 C CA . TYR A 1 76 ? -17.367 9.276 16.595 1.00 94.94 76 TYR A CA 1
ATOM 569 C C . TYR A 1 76 ? -17.436 8.353 17.818 1.00 94.94 76 TYR A C 1
ATOM 571 O O . TYR A 1 76 ? -18.293 7.471 17.868 1.00 94.94 76 TYR A O 1
ATOM 579 N N . GLY A 1 77 ? -16.516 8.489 18.780 1.00 91.81 77 GLY A N 1
ATOM 580 C CA . GLY A 1 77 ? -16.455 7.646 19.983 1.00 91.81 77 GLY A CA 1
ATOM 581 C C . GLY A 1 77 ? -16.192 6.161 19.704 1.00 91.81 77 GLY A C 1
ATOM 582 O O . GLY A 1 77 ? -16.291 5.331 20.607 1.00 91.81 77 GLY A O 1
ATOM 583 N N . THR A 1 78 ? -15.883 5.804 18.456 1.00 92.12 78 THR A N 1
ATOM 584 C CA . THR A 1 78 ? -15.737 4.426 17.982 1.00 92.12 78 THR A CA 1
ATOM 585 C C . THR A 1 78 ? -14.527 4.308 17.055 1.00 92.12 78 THR A C 1
ATOM 587 O O . THR A 1 78 ? -14.166 5.271 16.367 1.00 92.12 78 THR A O 1
ATOM 590 N N . PRO A 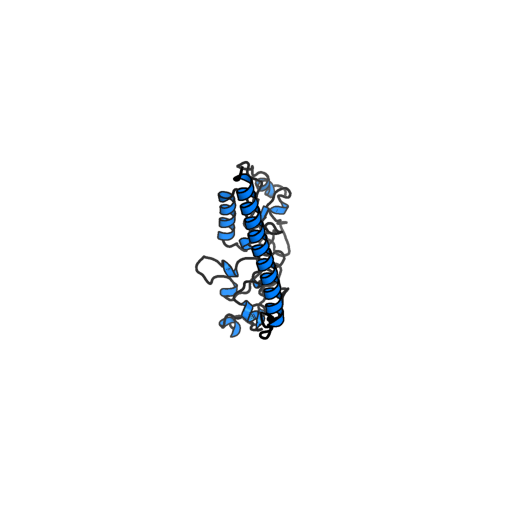1 79 ? -13.853 3.145 17.029 1.00 91.62 79 PRO A N 1
ATOM 591 C CA . PRO A 1 79 ? -12.769 2.915 16.086 1.00 91.62 79 PRO A CA 1
ATOM 592 C C . PRO A 1 79 ? -13.285 2.900 14.638 1.00 91.62 79 PRO A C 1
ATOM 594 O O . PRO A 1 79 ? -14.438 2.528 14.404 1.00 91.62 79 PRO A O 1
ATOM 597 N N . PRO A 1 80 ? -12.440 3.250 13.651 1.00 94.38 80 PRO A N 1
ATOM 598 C CA . PRO A 1 80 ? -12.794 3.061 12.250 1.00 94.38 80 PRO A CA 1
ATOM 599 C C . PRO A 1 80 ? -12.986 1.570 11.948 1.00 94.38 80 PRO A C 1
ATOM 601 O O . PRO A 1 80 ? -12.505 0.704 12.681 1.00 94.38 80 PRO A O 1
ATOM 604 N N . LYS A 1 81 ? -13.636 1.258 10.823 1.00 96.25 81 LYS A N 1
ATOM 605 C CA . LYS A 1 81 ? -13.758 -0.126 10.347 1.00 96.25 81 LYS A CA 1
ATOM 606 C C . LYS A 1 81 ? -12.369 -0.762 10.201 1.00 96.25 81 LYS A C 1
ATOM 608 O O . LYS A 1 81 ? -11.476 -0.184 9.575 1.00 96.25 81 LYS A O 1
ATOM 613 N N . LEU A 1 82 ? -12.200 -1.949 10.782 1.00 94.88 82 LEU A N 1
ATOM 614 C CA . LEU A 1 82 ? -10.948 -2.704 10.776 1.00 94.88 82 LEU A CA 1
ATOM 615 C C . LEU A 1 82 ? -11.058 -3.953 9.890 1.00 94.88 82 LEU A C 1
ATOM 617 O O . LEU A 1 82 ? -12.147 -4.498 9.708 1.00 94.88 82 LEU A O 1
ATOM 621 N N . ASP A 1 83 ? -9.930 -4.394 9.336 1.00 93.75 83 ASP A N 1
ATOM 622 C CA . ASP A 1 83 ? -9.799 -5.688 8.663 1.00 93.75 83 ASP A CA 1
ATOM 623 C C . ASP A 1 83 ? -9.553 -6.840 9.661 1.00 93.75 83 ASP A C 1
ATOM 625 O O . ASP A 1 83 ? -9.459 -6.634 10.872 1.00 93.75 83 ASP A O 1
ATOM 629 N N . ALA A 1 84 ? -9.402 -8.067 9.152 1.00 93.19 84 ALA A N 1
ATOM 630 C CA . ALA A 1 84 ? -9.150 -9.257 9.970 1.00 93.19 84 ALA A CA 1
ATOM 631 C C . ALA A 1 84 ? -7.836 -9.206 10.785 1.00 93.19 84 ALA A C 1
ATOM 633 O O . ALA A 1 84 ? -7.670 -9.978 11.725 1.00 93.19 84 ALA A O 1
ATOM 634 N N . LYS A 1 85 ? -6.901 -8.307 10.446 1.00 90.44 85 LYS A N 1
ATOM 635 C CA . LYS A 1 85 ? -5.642 -8.068 11.172 1.00 90.44 85 LYS A CA 1
ATOM 636 C C . LYS A 1 85 ? -5.723 -6.825 12.070 1.00 90.44 85 LYS A C 1
ATOM 638 O O . LYS A 1 85 ? -4.687 -6.310 12.499 1.00 90.44 85 LYS A O 1
ATOM 643 N N . ASN A 1 86 ? -6.929 -6.329 12.353 1.00 93.56 86 ASN A N 1
ATOM 644 C CA . ASN A 1 86 ? -7.196 -5.102 13.103 1.00 93.56 86 ASN A CA 1
ATOM 645 C C . ASN A 1 86 ? -6.552 -3.840 12.496 1.00 93.56 86 ASN A C 1
ATOM 647 O O . ASN A 1 86 ? -6.173 -2.918 13.223 1.00 93.56 86 ASN A O 1
ATOM 651 N N . ARG A 1 87 ? 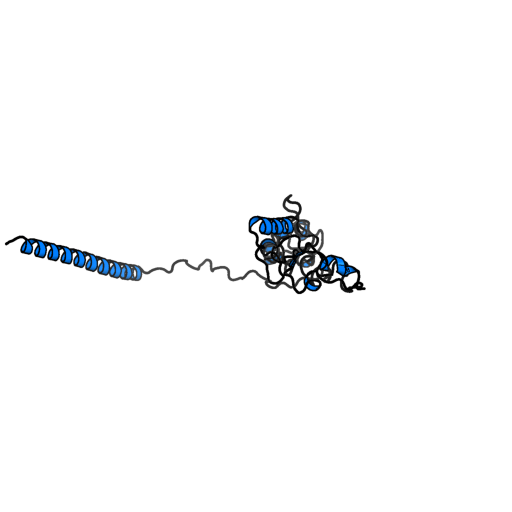-6.406 -3.776 11.167 1.00 94.50 87 ARG A N 1
ATOM 652 C CA . ARG A 1 87 ? -5.882 -2.59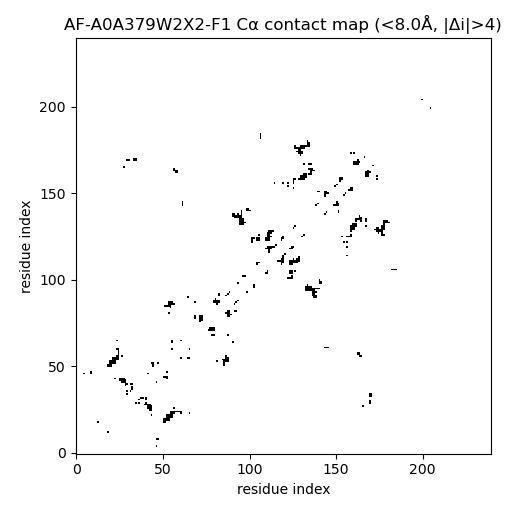8 10.461 1.00 94.50 87 ARG A CA 1
ATOM 653 C C . ARG A 1 87 ? -7.028 -1.738 9.924 1.00 94.50 87 ARG A C 1
ATOM 655 O O . ARG A 1 87 ? -7.985 -2.300 9.393 1.00 94.50 87 ARG A O 1
ATOM 662 N N . PRO A 1 88 ? -6.954 -0.397 9.990 1.00 96.44 88 PRO A N 1
ATOM 663 C CA . PRO A 1 88 ? -7.998 0.463 9.435 1.00 96.44 88 PRO A CA 1
ATOM 664 C C . PRO A 1 88 ? -8.200 0.247 7.929 1.00 96.44 88 PRO A C 1
ATOM 666 O O . PRO A 1 88 ? -7.266 0.408 7.136 1.00 96.44 88 PRO A O 1
ATOM 669 N N . THR A 1 89 ? -9.425 -0.084 7.508 1.00 96.75 89 THR A N 1
ATOM 670 C CA . THR A 1 89 ? -9.706 -0.465 6.111 1.00 96.75 89 THR A CA 1
ATOM 671 C C . THR A 1 89 ? -9.488 0.676 5.124 1.00 96.75 89 THR A C 1
ATOM 673 O O . THR A 1 89 ? -9.167 0.421 3.968 1.00 96.75 89 THR A O 1
ATOM 676 N N . PHE A 1 90 ? -9.617 1.932 5.560 1.00 96.56 90 PHE A N 1
ATOM 677 C CA . PHE A 1 90 ? -9.369 3.091 4.696 1.00 96.56 90 PHE A CA 1
ATOM 678 C C . PHE A 1 90 ? -7.902 3.182 4.235 1.00 96.56 90 PHE A C 1
ATOM 680 O O . PHE A 1 90 ? -7.630 3.708 3.160 1.00 96.56 90 PHE A O 1
ATOM 687 N N . ALA A 1 91 ? -6.961 2.659 5.030 1.00 96.12 91 ALA A N 1
ATOM 688 C CA . ALA A 1 91 ? -5.530 2.704 4.737 1.00 96.12 91 ALA A CA 1
ATOM 689 C C . ALA A 1 91 ? -4.976 1.362 4.235 1.00 96.12 91 ALA A C 1
ATOM 691 O O . ALA A 1 91 ? -4.082 1.349 3.393 1.00 96.12 91 ALA A O 1
ATOM 692 N N . TYR A 1 92 ? -5.499 0.235 4.729 1.00 96.88 92 TYR A N 1
ATOM 693 C CA . TYR A 1 92 ? -4.950 -1.105 4.465 1.00 96.88 92 TYR A CA 1
ATOM 694 C C . TYR A 1 92 ? -5.957 -2.065 3.820 1.00 96.88 92 TYR A C 1
ATOM 696 O O . TYR A 1 92 ? -5.702 -3.260 3.758 1.00 96.88 92 TYR A O 1
ATOM 704 N N . GLY A 1 93 ? -7.098 -1.568 3.334 1.00 95.50 93 GLY A N 1
ATOM 705 C CA . GLY A 1 93 ? -8.164 -2.391 2.753 1.00 95.50 93 GLY A CA 1
ATOM 706 C C . GLY A 1 93 ? -7.943 -2.829 1.303 1.00 95.50 93 GLY A C 1
ATOM 707 O O . GLY A 1 93 ? -8.836 -3.445 0.729 1.00 95.50 93 GLY A O 1
ATOM 708 N N . ARG A 1 94 ? -6.798 -2.505 0.688 1.00 94.88 94 ARG A N 1
ATOM 709 C CA . ARG A 1 94 ? -6.447 -2.934 -0.675 1.00 94.88 94 ARG A CA 1
ATOM 710 C C . ARG A 1 94 ? -4.953 -3.250 -0.809 1.00 94.88 94 ARG A C 1
ATOM 712 O O . ARG A 1 94 ? -4.123 -2.637 -0.133 1.00 94.88 94 ARG A O 1
ATOM 719 N N . LEU A 1 95 ? -4.625 -4.192 -1.694 1.00 95.56 95 LEU A N 1
ATOM 720 C CA . LEU A 1 95 ? -3.262 -4.431 -2.170 1.00 95.56 95 LEU A CA 1
ATOM 721 C C . LEU A 1 95 ? -2.756 -3.228 -2.970 1.00 95.56 95 LEU A C 1
ATOM 723 O O . LEU A 1 95 ? -3.490 -2.662 -3.780 1.00 95.56 95 LEU A O 1
ATOM 727 N N . ILE A 1 96 ? -1.480 -2.880 -2.801 1.00 97.00 96 ILE A N 1
ATOM 728 C CA . ILE A 1 96 ? -0.859 -1.766 -3.532 1.00 97.00 96 ILE A CA 1
ATOM 729 C C . ILE A 1 96 ? -0.951 -2.001 -5.048 1.00 97.00 96 ILE A C 1
ATOM 731 O O . ILE A 1 96 ? -1.223 -1.072 -5.803 1.00 97.00 96 ILE A O 1
ATOM 735 N N . HIS A 1 97 ? -0.758 -3.241 -5.507 1.00 96.06 97 HIS A N 1
ATOM 736 C CA . HIS A 1 97 ? -0.790 -3.572 -6.935 1.00 96.06 97 HIS A CA 1
ATOM 737 C C . HIS A 1 97 ? -2.162 -3.381 -7.600 1.00 96.06 97 HIS A C 1
ATOM 739 O O . HIS A 1 97 ? -2.225 -3.010 -8.772 1.00 96.06 97 HIS A O 1
ATOM 745 N N . GLU A 1 98 ? -3.251 -3.544 -6.849 1.00 94.31 98 GLU A N 1
ATOM 746 C CA . GLU A 1 98 ? -4.617 -3.347 -7.355 1.00 94.31 98 GLU A CA 1
ATOM 747 C C . GLU A 1 98 ? -5.011 -1.866 -7.451 1.00 94.31 98 GLU A C 1
ATOM 749 O O . GLU A 1 98 ? -6.118 -1.534 -7.866 1.00 94.31 98 GLU A O 1
ATOM 754 N N . HIS A 1 99 ? -4.122 -0.950 -7.060 1.00 95.56 99 HIS A N 1
ATOM 755 C CA . HIS A 1 99 ? -4.338 0.490 -7.180 1.00 95.56 99 HIS A CA 1
ATOM 756 C C . HIS A 1 99 ? -3.033 1.233 -7.491 1.00 95.56 99 HIS A C 1
ATOM 758 O O . HIS A 1 99 ? -2.769 2.309 -6.957 1.00 95.56 99 HIS A O 1
ATOM 764 N N . CYS A 1 100 ? -2.181 0.612 -8.308 1.00 96.69 100 CYS A N 1
ATOM 765 C CA . CYS A 1 100 ? -0.892 1.149 -8.726 1.00 96.69 100 CYS A CA 1
ATOM 766 C C . CYS A 1 100 ? -1.020 1.826 -10.093 1.00 96.69 100 CYS A C 1
ATOM 768 O O . CYS A 1 100 ? -1.516 1.223 -11.043 1.00 96.69 100 CYS A O 1
ATOM 770 N N . GLU A 1 101 ? -0.486 3.036 -10.232 1.00 96.62 101 GLU A N 1
ATOM 771 C CA . GLU A 1 101 ? -0.468 3.787 -11.489 1.00 96.62 101 GLU A CA 1
ATOM 772 C C . GLU A 1 101 ? 0.359 3.101 -12.587 1.00 96.62 101 GLU A C 1
ATOM 774 O O . GLU A 1 101 ? 0.120 3.309 -13.771 1.00 96.62 101 GLU A O 1
ATOM 779 N N . ARG A 1 102 ? 1.300 2.221 -12.213 1.00 96.94 102 ARG A N 1
ATOM 780 C CA . ARG A 1 102 ? 2.105 1.432 -13.162 1.00 96.94 102 ARG A CA 1
ATOM 781 C C . ARG A 1 102 ? 1.442 0.115 -13.582 1.00 96.94 102 ARG A C 1
ATOM 783 O O . ARG A 1 102 ? 2.045 -0.647 -14.342 1.00 96.94 102 ARG A O 1
ATOM 790 N N . ARG A 1 103 ? 0.217 -0.174 -13.121 1.00 94.69 103 ARG A N 1
ATOM 791 C CA . ARG A 1 103 ? -0.539 -1.385 -13.488 1.00 94.69 103 ARG A CA 1
ATOM 792 C C . ARG A 1 103 ? -0.720 -1.552 -15.009 1.00 94.69 103 ARG A C 1
ATOM 794 O O . ARG A 1 103 ? -0.431 -2.644 -15.486 1.00 94.69 103 ARG A O 1
ATOM 801 N N . PRO A 1 104 ? -1.009 -0.506 -15.809 1.00 93.94 104 PRO A N 1
ATOM 802 C CA . PRO A 1 104 ? -1.091 -0.654 -17.265 1.00 93.94 104 PRO A CA 1
ATOM 803 C C . PRO A 1 104 ? 0.219 -1.115 -17.925 1.00 93.94 104 PRO A C 1
ATOM 805 O O . PRO A 1 104 ? 0.196 -1.756 -18.971 1.00 93.94 104 PRO A O 1
ATOM 808 N N . HIS A 1 105 ? 1.379 -0.802 -17.333 1.00 95.69 105 HIS A N 1
ATOM 809 C CA . HIS A 1 105 ? 2.666 -1.315 -17.816 1.00 95.69 105 HIS A CA 1
ATOM 810 C C . HIS A 1 105 ? 2.852 -2.790 -17.456 1.00 95.69 105 HIS A C 1
ATOM 812 O O . HIS A 1 105 ? 3.378 -3.539 -18.271 1.00 95.69 105 HIS A O 1
ATOM 818 N N . PHE A 1 106 ? 2.386 -3.209 -16.274 1.00 94.38 106 PHE A N 1
ATOM 819 C CA . PHE A 1 106 ? 2.365 -4.619 -15.883 1.00 94.38 106 PHE A CA 1
ATOM 820 C C . PHE A 1 106 ? 1.512 -5.444 -16.852 1.00 94.38 106 PHE A C 1
ATOM 822 O O . PHE A 1 106 ? 2.000 -6.419 -17.415 1.00 94.38 106 PHE A O 1
ATOM 829 N N . ASP A 1 107 ? 0.280 -4.997 -17.105 1.00 91.69 107 ASP A N 1
ATOM 830 C CA . ASP A 1 107 ? -0.676 -5.710 -17.957 1.00 91.69 107 ASP A CA 1
ATOM 831 C C . ASP A 1 107 ? -0.210 -5.779 -19.423 1.00 91.69 107 ASP A C 1
ATOM 833 O O . ASP A 1 107 ? -0.500 -6.739 -20.130 1.00 91.69 107 ASP A O 1
ATOM 837 N N . ALA A 1 108 ? 0.550 -4.779 -19.879 1.00 91.62 108 ALA A N 1
ATOM 838 C CA . ALA A 1 108 ? 1.124 -4.740 -21.222 1.00 91.62 108 ALA A CA 1
ATOM 839 C C . ALA A 1 108 ? 2.506 -5.413 -21.341 1.00 91.62 108 ALA A C 1
ATOM 841 O O . ALA A 1 108 ? 3.146 -5.301 -22.386 1.00 91.62 108 ALA A O 1
ATOM 842 N N . GLY A 1 109 ? 3.013 -6.047 -20.279 1.00 91.62 109 GLY A N 1
ATOM 843 C CA . GLY A 1 109 ? 4.323 -6.704 -20.290 1.00 91.62 109 GLY A CA 1
ATOM 844 C C . GLY A 1 109 ? 5.527 -5.752 -20.365 1.00 91.62 109 GLY A C 1
ATOM 845 O O . GLY A 1 109 ? 6.640 -6.184 -20.666 1.00 91.62 109 GLY A O 1
ATOM 846 N N . ARG A 1 110 ? 5.332 -4.454 -20.096 1.00 93.00 110 ARG A N 1
ATOM 847 C CA . ARG A 1 110 ? 6.383 -3.427 -20.098 1.00 93.00 110 ARG A CA 1
ATOM 848 C C . ARG A 1 110 ? 7.029 -3.333 -18.721 1.00 93.00 110 ARG A C 1
ATOM 850 O O . ARG A 1 110 ? 6.462 -2.764 -17.783 1.00 93.00 110 ARG A O 1
ATOM 857 N N . PHE A 1 111 ? 8.240 -3.865 -18.609 1.00 96.00 111 PHE A N 1
ATOM 858 C CA . PHE A 1 111 ? 8.948 -3.978 -17.339 1.00 96.00 111 PHE A CA 1
ATOM 859 C C . PHE A 1 111 ? 10.351 -3.393 -17.392 1.00 96.00 111 PHE A C 1
ATOM 861 O O . PHE A 1 111 ? 11.088 -3.655 -18.339 1.00 96.00 111 PHE A O 1
ATOM 868 N N . ALA A 1 112 ? 10.731 -2.691 -16.327 1.00 96.50 112 ALA A N 1
ATOM 869 C CA . ALA A 1 112 ? 12.131 -2.395 -16.054 1.00 96.50 112 ALA A CA 1
ATOM 870 C C . ALA A 1 112 ? 12.859 -3.687 -15.649 1.00 96.50 112 ALA A C 1
ATOM 872 O O . ALA A 1 112 ? 12.319 -4.499 -14.884 1.00 96.50 112 ALA A O 1
ATOM 873 N N . LYS A 1 113 ? 14.064 -3.883 -16.177 1.00 94.25 113 LYS A N 1
ATOM 874 C CA . LYS A 1 113 ? 14.933 -5.034 -15.905 1.00 94.25 113 LYS A CA 1
ATOM 875 C C . LYS A 1 113 ? 16.105 -4.640 -15.018 1.00 94.25 113 LYS A C 1
ATOM 877 O O . LYS A 1 113 ? 16.468 -5.417 -14.142 1.00 94.25 113 LYS A O 1
ATOM 882 N N . GLU A 1 114 ? 16.617 -3.424 -15.186 1.00 96.25 114 GLU A N 1
ATOM 883 C CA . GLU A 1 114 ? 17.714 -2.869 -14.392 1.00 96.25 114 GLU A CA 1
ATOM 884 C C . GLU A 1 114 ? 17.478 -1.392 -14.059 1.00 96.25 114 GLU A C 1
ATOM 886 O O . GLU A 1 114 ? 16.756 -0.669 -14.750 1.00 96.25 114 GLU A O 1
ATOM 891 N N . PHE A 1 115 ? 18.096 -0.913 -12.978 1.00 97.31 115 PHE A N 1
ATOM 892 C CA . PHE A 1 115 ? 18.016 0.501 -12.630 1.00 97.31 115 PHE A CA 1
ATOM 893 C C . PHE A 1 115 ? 18.783 1.345 -13.654 1.00 97.31 115 PHE A C 1
ATOM 895 O O . PHE A 1 115 ? 20.006 1.309 -13.713 1.00 97.31 115 PHE A O 1
ATOM 902 N N . GLY A 1 116 ? 18.048 2.145 -14.424 1.00 96.31 116 GLY A N 1
ATOM 903 C CA . GLY A 1 116 ? 18.606 3.091 -15.396 1.00 96.31 116 GLY A CA 1
ATOM 904 C C . GLY A 1 116 ? 18.408 2.672 -16.850 1.00 96.31 116 GLY A C 1
ATOM 905 O O . GLY A 1 116 ? 18.719 3.463 -17.740 1.00 96.31 116 GLY A O 1
ATOM 906 N N . ASP A 1 117 ? 17.838 1.487 -17.093 1.00 95.62 117 ASP A N 1
ATOM 907 C CA . ASP A 1 117 ? 17.438 1.065 -18.433 1.00 95.62 117 ASP A CA 1
ATOM 908 C C . ASP A 1 117 ? 16.325 1.959 -19.020 1.00 95.62 117 ASP A C 1
ATOM 910 O O . ASP A 1 117 ? 15.759 2.839 -18.358 1.00 95.62 117 ASP A O 1
ATOM 914 N N . GLU A 1 118 ? 16.022 1.763 -20.302 1.00 96.94 118 GLU A N 1
ATOM 915 C CA . GLU A 1 118 ? 15.003 2.550 -20.997 1.00 96.94 118 GLU A CA 1
ATOM 916 C C . GLU A 1 118 ? 13.629 2.448 -20.318 1.00 96.94 118 GLU A C 1
ATOM 918 O O . GLU A 1 118 ? 12.980 3.469 -20.084 1.00 96.94 118 GLU A O 1
ATOM 923 N N . GLY A 1 119 ? 13.215 1.239 -19.930 1.00 95.69 119 GLY A N 1
ATOM 924 C CA . GLY A 1 119 ? 11.928 1.019 -19.278 1.00 95.69 119 GLY A CA 1
ATOM 925 C C . GLY A 1 119 ? 11.826 1.716 -17.921 1.00 95.69 119 GLY A C 1
ATOM 926 O O . GLY A 1 119 ? 10.808 2.329 -17.600 1.00 95.69 119 GLY A O 1
ATOM 927 N N . HIS A 1 120 ? 12.895 1.684 -17.131 1.00 97.69 120 HIS A N 1
ATOM 928 C CA . HIS A 1 120 ? 13.003 2.351 -15.843 1.00 97.69 120 HIS A CA 1
ATOM 929 C C . HIS A 1 120 ? 12.911 3.868 -16.005 1.00 97.69 120 HIS A C 1
ATOM 931 O O . HIS A 1 120 ? 12.128 4.511 -15.302 1.00 97.69 120 HIS A O 1
ATOM 937 N N . ARG A 1 121 ? 13.639 4.431 -16.978 1.00 96.19 121 ARG A N 1
ATOM 938 C CA . ARG A 1 121 ? 13.621 5.869 -17.300 1.00 96.19 121 ARG A CA 1
ATOM 939 C C . ARG A 1 121 ? 12.263 6.343 -17.823 1.00 96.19 121 ARG A C 1
ATOM 941 O O . ARG A 1 121 ? 11.903 7.493 -17.599 1.00 96.19 121 ARG A O 1
ATOM 948 N N . GLN A 1 122 ? 11.503 5.462 -18.469 1.00 96.69 122 GLN A N 1
ATOM 949 C CA . GLN A 1 122 ? 10.134 5.721 -18.931 1.00 96.69 122 GLN A CA 1
ATOM 950 C C . GLN A 1 122 ? 9.055 5.408 -17.876 1.00 96.69 122 GLN A C 1
ATOM 952 O O . GLN A 1 122 ? 7.864 5.492 -18.173 1.00 96.69 122 GLN A O 1
ATOM 957 N N . GLY A 1 123 ? 9.430 5.027 -16.649 1.00 96.44 123 GLY A N 1
ATOM 958 C CA . GLY A 1 123 ? 8.473 4.787 -15.566 1.00 96.44 123 GLY A CA 1
ATOM 959 C C . GLY A 1 123 ? 7.684 3.477 -15.680 1.00 96.44 123 GLY A C 1
ATOM 960 O O . GLY A 1 123 ? 6.586 3.371 -15.136 1.00 96.44 123 GLY A O 1
ATOM 961 N N . TRP A 1 124 ? 8.221 2.457 -16.354 1.00 97.75 124 TRP A N 1
ATOM 962 C CA . TRP A 1 124 ? 7.561 1.154 -16.504 1.00 97.75 124 TRP A CA 1
ATOM 963 C C . TRP A 1 124 ? 7.448 0.375 -15.185 1.00 97.75 124 TRP A C 1
ATOM 965 O O . TRP A 1 124 ? 7.968 0.770 -14.134 1.00 97.75 124 TRP A O 1
ATOM 975 N N . CYS A 1 125 ? 6.732 -0.753 -15.216 1.00 97.38 125 CYS A N 1
ATOM 976 C CA . CYS A 1 125 ? 6.489 -1.549 -14.021 1.00 97.38 125 CYS A CA 1
ATOM 977 C C . CYS A 1 125 ? 7.787 -2.162 -13.466 1.00 97.38 125 CYS A C 1
ATOM 979 O O . CYS A 1 125 ? 8.601 -2.725 -14.198 1.00 97.38 125 CYS A O 1
ATOM 981 N N . LEU A 1 126 ? 7.946 -2.093 -12.141 1.00 97.81 126 LEU A N 1
ATOM 982 C CA . LEU A 1 126 ? 9.130 -2.551 -11.403 1.00 97.81 126 LEU A CA 1
ATOM 983 C C . LEU A 1 126 ? 8.999 -4.001 -10.899 1.00 97.81 126 LEU A C 1
ATOM 985 O O . LEU A 1 126 ? 9.675 -4.395 -9.949 1.00 97.81 126 LEU A O 1
ATOM 989 N N . TYR A 1 127 ? 8.089 -4.797 -11.467 1.00 96.88 127 TYR A N 1
ATOM 990 C CA . TYR A 1 127 ? 7.826 -6.159 -10.995 1.00 96.88 127 TYR A CA 1
ATOM 991 C C . TYR A 1 127 ? 9.079 -7.046 -11.049 1.00 96.88 127 TYR A C 1
ATOM 993 O O . TYR A 1 127 ? 9.450 -7.625 -10.031 1.00 96.88 127 TYR A O 1
ATOM 1001 N N . HIS A 1 128 ? 9.788 -7.065 -12.185 1.00 95.19 128 HIS A N 1
ATOM 1002 C CA . HIS A 1 128 ? 11.019 -7.852 -12.346 1.00 95.19 128 HIS A CA 1
ATOM 1003 C C . HIS A 1 128 ? 12.198 -7.357 -11.502 1.00 95.19 128 HIS A C 1
ATOM 1005 O O . HIS A 1 128 ? 13.107 -8.132 -11.231 1.00 95.19 128 HIS A O 1
ATOM 1011 N N . LEU A 1 129 ? 12.153 -6.112 -11.022 1.00 95.88 129 LEU A N 1
ATOM 1012 C CA . LEU A 1 129 ? 13.117 -5.589 -10.051 1.00 95.88 129 LEU A CA 1
ATOM 1013 C C . LEU A 1 129 ? 12.823 -6.051 -8.612 1.00 95.88 129 LEU A C 1
ATOM 1015 O O . LEU A 1 129 ? 13.609 -5.763 -7.710 1.00 95.88 129 LEU A O 1
ATOM 1019 N N . GLY A 1 130 ? 11.710 -6.765 -8.390 1.00 96.69 130 GLY A N 1
ATOM 1020 C CA . GLY A 1 130 ? 11.324 -7.347 -7.103 1.00 96.69 130 GLY A CA 1
ATOM 1021 C C . GLY A 1 130 ? 10.241 -6.575 -6.346 1.00 96.69 130 GLY A C 1
ATOM 1022 O O . GLY A 1 130 ? 10.181 -6.639 -5.116 1.00 96.69 130 GLY A O 1
ATOM 1023 N N . CYS A 1 131 ? 9.374 -5.829 -7.039 1.00 97.62 131 CYS A N 1
ATOM 1024 C CA . CYS A 1 131 ? 8.286 -5.095 -6.388 1.00 97.62 131 CYS A CA 1
ATOM 1025 C C . CYS A 1 131 ? 7.321 -6.029 -5.638 1.00 97.62 131 CYS A C 1
ATOM 1027 O O . CYS A 1 131 ? 6.691 -6.899 -6.234 1.00 97.62 131 CYS A O 1
ATOM 1029 N N . LYS A 1 132 ? 7.156 -5.794 -4.331 1.00 97.69 132 LYS A N 1
ATOM 1030 C CA . LYS A 1 132 ? 6.268 -6.552 -3.431 1.00 97.69 132 LYS A CA 1
ATOM 1031 C C . LYS A 1 132 ? 4.839 -6.015 -3.342 1.00 97.69 132 LYS A C 1
ATOM 1033 O O . LYS A 1 132 ? 4.044 -6.501 -2.542 1.00 97.69 132 LYS A O 1
ATOM 1038 N N . GLY A 1 133 ? 4.492 -5.029 -4.170 1.00 96.50 133 GLY A N 1
ATOM 1039 C CA . GLY A 1 133 ? 3.135 -4.480 -4.248 1.00 96.50 133 GLY A CA 1
ATOM 1040 C C . GLY A 1 133 ? 2.017 -5.528 -4.417 1.00 96.50 133 GLY A C 1
ATOM 1041 O O . GLY A 1 133 ? 0.966 -5.328 -3.809 1.00 96.50 133 GLY A O 1
ATOM 1042 N N . PRO A 1 134 ? 2.216 -6.630 -5.176 1.00 96.31 134 PRO A N 1
ATOM 1043 C CA . PRO A 1 134 ? 1.201 -7.682 -5.345 1.00 96.31 134 PRO A CA 1
ATOM 1044 C C . PRO A 1 134 ? 0.810 -8.431 -4.068 1.00 96.31 134 PRO A C 1
ATOM 1046 O O . PRO A 1 134 ? -0.268 -8.999 -4.002 1.00 96.31 134 PRO A O 1
ATOM 1049 N N . GLU A 1 135 ? 1.653 -8.402 -3.040 1.00 95.50 135 GLU A N 1
ATOM 1050 C CA . GLU A 1 135 ? 1.449 -9.129 -1.781 1.00 95.50 135 GLU A CA 1
ATOM 1051 C 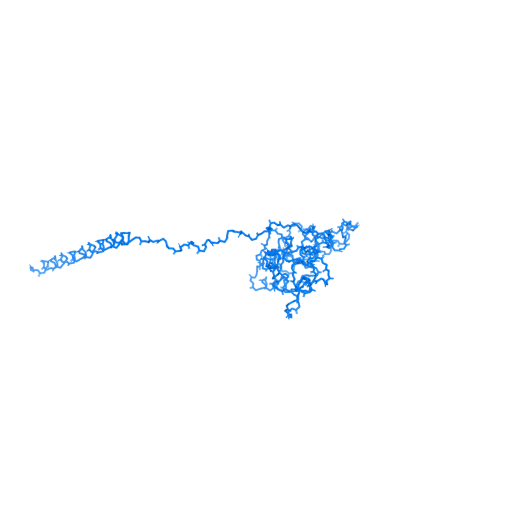C . GLU A 1 135 ? 1.533 -8.199 -0.560 1.00 95.50 135 GLU A C 1
ATOM 1053 O O . GLU A 1 135 ? 1.782 -8.644 0.555 1.00 95.50 135 GLU A O 1
ATOM 1058 N N . THR A 1 136 ? 1.355 -6.887 -0.761 1.00 96.12 136 THR A N 1
ATOM 1059 C CA . THR A 1 136 ? 1.440 -5.878 0.305 1.00 96.12 136 THR A CA 1
ATOM 1060 C C . THR A 1 136 ? 0.195 -5.005 0.330 1.00 96.12 136 THR A C 1
ATOM 1062 O O . THR A 1 136 ? -0.123 -4.335 -0.654 1.00 96.12 136 THR A O 1
ATOM 1065 N N . TRP A 1 137 ? -0.464 -4.946 1.486 1.00 96.44 137 TRP A N 1
ATOM 1066 C CA . TRP A 1 137 ? -1.622 -4.085 1.715 1.00 96.44 137 TRP A CA 1
ATOM 1067 C C . TRP A 1 137 ? -1.194 -2.684 2.168 1.00 96.44 137 TRP A C 1
ATOM 1069 O O . TRP A 1 137 ? -0.306 -2.518 3.015 1.00 96.44 137 TRP A O 1
ATOM 1079 N N . GLY A 1 138 ? -1.828 -1.652 1.616 1.00 96.56 138 GLY A N 1
ATOM 1080 C CA . GLY A 1 138 ? -1.542 -0.270 1.990 1.00 96.56 138 GLY A CA 1
ATOM 1081 C C . GLY A 1 138 ? -1.975 0.759 0.953 1.00 96.56 138 GLY A C 1
ATOM 1082 O O . GLY A 1 138 ? -2.293 0.433 -0.186 1.00 96.56 138 GLY A O 1
ATOM 1083 N N . ASN A 1 139 ? -1.912 2.024 1.352 1.00 97.12 139 ASN A N 1
ATOM 1084 C CA . ASN A 1 139 ? -2.304 3.187 0.558 1.00 97.12 139 ASN A CA 1
ATOM 1085 C C . ASN A 1 139 ? -1.104 3.973 -0.001 1.00 97.12 139 ASN A C 1
ATOM 1087 O O . ASN A 1 139 ? -1.217 5.162 -0.283 1.00 97.12 139 ASN A O 1
ATOM 1091 N N . CYS A 1 140 ? 0.057 3.328 -0.163 1.00 97.19 140 CYS A N 1
ATOM 1092 C CA . CYS A 1 140 ? 1.284 4.001 -0.601 1.00 97.19 140 CYS A CA 1
ATOM 1093 C C . CYS A 1 140 ? 1.184 4.605 -2.010 1.00 97.19 140 CYS A C 1
ATOM 1095 O O . CYS A 1 140 ? 1.815 5.624 -2.252 1.00 97.19 140 CYS A O 1
ATOM 1097 N N . SER A 1 141 ? 0.420 4.000 -2.924 1.00 97.25 141 SER A N 1
ATOM 1098 C CA . SER A 1 141 ? 0.233 4.525 -4.285 1.00 97.25 141 SER A CA 1
ATOM 1099 C C . SER A 1 141 ? -0.768 5.682 -4.350 1.00 97.25 141 SER A C 1
ATOM 1101 O O . SER A 1 141 ? -0.660 6.536 -5.226 1.00 97.25 141 SER A O 1
ATOM 1103 N N . THR A 1 142 ? -1.722 5.741 -3.414 1.00 96.62 142 THR A N 1
ATOM 1104 C CA . THR A 1 142 ? -2.775 6.765 -3.392 1.00 96.62 142 THR A CA 1
ATOM 1105 C C . THR A 1 142 ? -2.453 7.936 -2.484 1.00 96.62 142 THR A C 1
ATOM 1107 O O . THR A 1 142 ? -2.328 9.057 -2.959 1.00 96.62 142 THR A O 1
ATOM 1110 N N . LEU A 1 143 ? -2.323 7.685 -1.178 1.00 96.94 143 LEU A N 1
ATOM 1111 C CA . LEU A 1 143 ? -2.036 8.723 -0.190 1.00 96.94 143 LEU A CA 1
ATOM 1112 C C . LEU A 1 143 ? -0.585 9.191 -0.288 1.00 96.94 143 LEU A C 1
ATOM 1114 O O . LEU A 1 143 ? -0.285 10.330 0.053 1.00 96.94 143 LEU A O 1
ATOM 1118 N N . GLN A 1 144 ? 0.303 8.314 -0.768 1.00 97.31 144 GLN A N 1
ATOM 1119 C CA . GLN A 1 144 ? 1.715 8.631 -0.957 1.00 97.31 144 GLN A CA 1
ATOM 1120 C C . GLN A 1 144 ? 2.350 9.098 0.364 1.00 97.31 144 GLN A C 1
ATOM 1122 O O . GLN A 1 144 ? 1.958 8.646 1.448 1.00 97.31 144 GLN A O 1
ATOM 1127 N N . PHE A 1 145 ? 3.385 9.929 0.290 1.00 96.50 145 PHE A N 1
ATOM 1128 C CA . PHE A 1 145 ? 4.104 10.453 1.444 1.00 96.50 145 PHE A CA 1
ATOM 1129 C C . PHE A 1 145 ? 4.372 11.953 1.281 1.00 96.50 145 PHE A C 1
ATOM 1131 O O . PHE A 1 145 ? 4.538 12.451 0.171 1.00 96.50 145 PHE A O 1
ATOM 1138 N N . CYS A 1 146 ? 4.457 12.651 2.415 1.00 96.38 146 CYS A N 1
ATOM 1139 C CA . CYS A 1 146 ? 4.869 14.056 2.534 1.00 96.38 146 CYS A CA 1
ATOM 1140 C C . CYS A 1 146 ? 3.946 15.112 1.896 1.00 96.38 146 CYS A C 1
ATOM 1142 O O . CYS A 1 146 ? 4.322 16.276 1.893 1.00 96.38 146 CYS A O 1
ATOM 1144 N N . ASP A 1 147 ? 2.772 14.738 1.380 1.00 96.00 147 ASP A N 1
ATOM 1145 C CA . ASP A 1 147 ? 1.733 15.658 0.878 1.00 96.00 147 ASP A CA 1
ATOM 1146 C C . ASP A 1 147 ? 2.176 16.622 -0.248 1.00 96.00 147 ASP A C 1
ATOM 1148 O O . ASP A 1 147 ? 1.515 17.620 -0.517 1.00 96.00 147 ASP A O 1
ATOM 1152 N N . VAL A 1 148 ? 3.274 16.311 -0.949 1.00 95.81 148 VAL A N 1
ATOM 1153 C CA . VAL A 1 148 ? 3.786 17.104 -2.090 1.00 95.81 148 VAL A CA 1
ATOM 1154 C C . VAL A 1 148 ? 3.344 16.573 -3.460 1.00 95.81 148 VAL A C 1
ATOM 1156 O O . VAL A 1 148 ? 3.567 17.226 -4.474 1.00 95.81 148 VAL A O 1
ATOM 1159 N N . GLY A 1 149 ? 2.705 15.400 -3.493 1.00 94.06 149 GLY A N 1
ATOM 1160 C CA . GLY A 1 149 ? 2.260 14.733 -4.718 1.00 94.06 149 GLY A CA 1
ATOM 1161 C C . GLY A 1 149 ? 3.386 14.027 -5.486 1.00 94.06 149 GLY A C 1
ATOM 1162 O O . GLY A 1 149 ? 4.498 14.521 -5.625 1.00 94.06 149 GLY A O 1
ATOM 1163 N N . GLY A 1 150 ? 3.101 12.823 -5.982 1.00 93.44 150 GLY A N 1
ATOM 1164 C CA . GLY A 1 150 ? 4.030 11.988 -6.748 1.00 93.44 150 GLY A CA 1
ATOM 1165 C C . GLY A 1 150 ? 5.109 11.271 -5.925 1.00 93.44 150 GLY A C 1
ATOM 1166 O O . GLY A 1 150 ? 6.016 10.686 -6.510 1.00 93.44 150 GLY A O 1
ATOM 1167 N N . VAL A 1 151 ? 5.044 11.280 -4.587 1.00 97.31 151 VAL A N 1
ATOM 1168 C CA . VAL A 1 151 ? 6.148 10.794 -3.735 1.00 97.31 151 VAL A CA 1
ATOM 1169 C C . VAL A 1 151 ? 5.799 9.496 -3.018 1.00 97.31 151 VAL A C 1
ATOM 1171 O O . VAL A 1 151 ? 5.205 9.472 -1.944 1.00 97.31 151 VAL A O 1
ATOM 1174 N N . TRP A 1 152 ? 6.240 8.384 -3.594 1.00 98.12 152 TRP A N 1
ATOM 1175 C CA . TRP A 1 152 ? 6.262 7.070 -2.953 1.00 98.12 152 TRP A CA 1
ATOM 1176 C C . TRP A 1 152 ? 7.334 6.189 -3.620 1.00 98.12 152 TRP A C 1
ATOM 1178 O O . TRP A 1 152 ? 7.775 6.522 -4.720 1.00 98.12 152 TRP A O 1
ATOM 1188 N N . PRO A 1 153 ? 7.790 5.076 -3.006 1.00 97.62 153 PRO A N 1
ATOM 1189 C CA . PRO A 1 153 ? 8.977 4.353 -3.478 1.00 97.62 153 PRO A CA 1
ATOM 1190 C C . PRO A 1 153 ? 8.963 3.989 -4.965 1.00 97.62 153 PRO A C 1
ATOM 1192 O O . PRO A 1 153 ? 9.952 4.214 -5.658 1.00 97.62 153 PRO A O 1
ATOM 1195 N N . VAL A 1 154 ? 7.828 3.495 -5.468 1.00 97.94 154 VAL A N 1
ATOM 1196 C CA . VAL A 1 154 ? 7.699 3.098 -6.875 1.00 97.94 154 VAL A CA 1
ATOM 1197 C C . VAL A 1 154 ? 7.681 4.312 -7.794 1.00 97.94 154 VAL A C 1
ATOM 1199 O O . VAL A 1 154 ? 8.324 4.241 -8.833 1.00 97.94 154 VAL A O 1
ATOM 1202 N N . ALA A 1 155 ? 7.041 5.431 -7.427 1.00 97.00 155 ALA A N 1
ATOM 1203 C CA . ALA A 1 155 ? 7.122 6.661 -8.222 1.00 97.00 155 ALA A CA 1
ATOM 1204 C C . ALA A 1 155 ? 8.566 7.170 -8.352 1.00 97.00 155 ALA A C 1
ATOM 1206 O O . ALA A 1 155 ? 8.964 7.560 -9.444 1.00 97.00 155 ALA A O 1
ATOM 1207 N N . ILE A 1 156 ? 9.370 7.058 -7.288 1.00 97.31 156 ILE A N 1
ATOM 1208 C CA . ILE A 1 156 ? 10.798 7.429 -7.278 1.00 97.31 156 ILE A CA 1
ATOM 1209 C C . ILE A 1 156 ? 11.683 6.391 -8.013 1.00 97.31 156 ILE A C 1
ATOM 1211 O O . ILE A 1 156 ? 12.874 6.613 -8.209 1.00 97.31 156 ILE A O 1
ATOM 1215 N N . GLY A 1 157 ? 11.119 5.262 -8.463 1.00 97.00 157 GLY A N 1
ATOM 1216 C CA . GLY A 1 157 ? 11.821 4.242 -9.256 1.00 97.00 157 GLY A CA 1
ATOM 1217 C C . GLY A 1 157 ? 12.307 3.022 -8.468 1.00 97.00 157 GLY A C 1
ATOM 1218 O O . GLY A 1 157 ? 12.874 2.100 -9.046 1.00 97.00 157 GLY A O 1
ATOM 1219 N N . HIS A 1 158 ? 12.044 2.940 -7.162 1.00 98.25 158 HIS A N 1
ATOM 1220 C CA . HIS A 1 158 ? 12.434 1.782 -6.357 1.00 98.25 158 HIS A CA 1
ATOM 1221 C C . HIS A 1 158 ? 11.258 0.813 -6.129 1.00 98.25 158 HIS A C 1
ATOM 1223 O O . HIS A 1 158 ? 10.157 1.242 -5.769 1.00 98.25 158 HIS A O 1
ATOM 1229 N N . PRO A 1 159 ? 11.447 -0.516 -6.262 1.00 97.81 159 PRO A N 1
ATOM 1230 C CA . PRO A 1 159 ? 10.392 -1.483 -5.971 1.00 97.81 159 PRO A CA 1
ATOM 1231 C C . PRO A 1 159 ? 9.879 -1.359 -4.529 1.00 97.81 159 PRO A C 1
ATOM 1233 O O . PRO A 1 159 ? 10.640 -1.120 -3.586 1.00 97.81 159 PRO A O 1
ATOM 1236 N N . CYS A 1 160 ? 8.574 -1.577 -4.338 1.00 97.56 160 CYS A N 1
ATOM 1237 C CA . CYS A 1 160 ? 8.008 -1.731 -3.001 1.00 97.56 160 CYS A CA 1
ATOM 1238 C C . CYS A 1 160 ? 8.703 -2.899 -2.289 1.00 97.56 160 CYS A C 1
ATOM 1240 O O . CYS A 1 160 ? 8.779 -3.995 -2.839 1.00 97.56 160 CYS A O 1
ATOM 1242 N N . TYR A 1 161 ? 9.166 -2.679 -1.058 1.00 96.81 161 TYR A N 1
ATOM 1243 C CA . TYR A 1 161 ? 9.829 -3.714 -0.260 1.00 96.81 161 TYR A CA 1
ATOM 1244 C C . TYR A 1 161 ? 8.859 -4.540 0.609 1.00 96.81 161 TYR A C 1
ATOM 1246 O O . TYR A 1 161 ? 9.265 -5.482 1.280 1.00 96.81 161 TYR A O 1
ATOM 1254 N N . GLY A 1 162 ? 7.572 -4.185 0.629 1.00 95.69 162 GLY A N 1
ATOM 1255 C CA . GLY A 1 162 ? 6.563 -4.888 1.423 1.00 95.69 162 GLY A CA 1
ATOM 1256 C C . GLY A 1 162 ? 6.699 -4.679 2.929 1.00 95.69 162 GLY A C 1
ATOM 1257 O O . GLY A 1 162 ? 6.421 -5.573 3.720 1.00 95.69 162 GLY A O 1
ATOM 1258 N N . CYS A 1 163 ? 7.136 -3.488 3.350 1.00 93.19 163 CYS A N 1
ATOM 1259 C CA . CYS A 1 163 ? 7.396 -3.182 4.759 1.00 93.19 163 CYS A CA 1
ATOM 1260 C C . CYS A 1 163 ? 6.141 -3.157 5.654 1.00 93.19 163 CYS A C 1
ATOM 1262 O O . CYS A 1 163 ? 6.287 -3.193 6.877 1.00 93.19 163 CYS A O 1
ATOM 1264 N N . ASN A 1 164 ? 4.941 -3.101 5.066 1.00 92.94 164 ASN A N 1
ATOM 1265 C CA . ASN A 1 164 ? 3.668 -3.165 5.790 1.00 92.94 164 ASN A CA 1
ATOM 1266 C C . ASN A 1 164 ? 3.252 -4.601 6.129 1.00 92.94 164 ASN A C 1
ATOM 1268 O O . ASN A 1 164 ? 2.498 -4.797 7.082 1.00 92.94 164 ASN A O 1
ATOM 1272 N N . GLU A 1 165 ? 3.707 -5.585 5.350 1.00 91.50 165 GLU A N 1
ATOM 1273 C CA . GLU A 1 165 ? 3.177 -6.943 5.399 1.00 91.50 165 GLU A CA 1
ATOM 1274 C C . GLU A 1 165 ? 4.148 -7.901 6.090 1.00 91.50 165 GLU A C 1
ATOM 1276 O O . GLU A 1 165 ? 5.361 -7.907 5.856 1.00 91.50 165 GLU A O 1
ATOM 1281 N N . GLU A 1 166 ? 3.598 -8.718 6.979 1.00 88.44 166 GLU A N 1
ATOM 1282 C CA . GLU A 1 166 ? 4.364 -9.712 7.710 1.00 88.44 166 GLU A CA 1
ATOM 1283 C C . GLU A 1 166 ? 4.822 -10.849 6.788 1.00 88.44 166 GLU A C 1
ATOM 1285 O O . GLU A 1 166 ? 4.060 -11.341 5.964 1.00 88.44 166 GLU A O 1
ATOM 1290 N N . GLY A 1 167 ? 6.085 -11.264 6.921 1.00 86.50 167 GLY A N 1
ATOM 1291 C CA . GLY A 1 167 ? 6.683 -12.305 6.075 1.00 86.50 167 GLY A CA 1
ATOM 1292 C C . GLY A 1 167 ? 7.159 -11.815 4.703 1.00 86.50 167 GLY A C 1
ATOM 1293 O O . GLY A 1 167 ? 7.793 -12.579 3.977 1.00 86.50 167 GLY A O 1
ATOM 1294 N N . ILE A 1 168 ? 6.918 -10.545 4.361 1.00 90.94 168 ILE A N 1
ATOM 1295 C CA . ILE A 1 168 ? 7.367 -9.944 3.102 1.00 90.94 168 ILE A CA 1
ATOM 1296 C C . ILE A 1 168 ? 8.596 -9.065 3.353 1.00 90.94 168 ILE A C 1
ATOM 1298 O O . ILE A 1 168 ? 9.728 -9.481 3.088 1.00 90.94 168 ILE A O 1
ATOM 1302 N N . GLY A 1 169 ? 8.400 -7.873 3.920 1.00 87.88 169 GLY A N 1
ATOM 1303 C CA . GLY A 1 169 ? 9.497 -6.970 4.255 1.00 87.88 169 GLY A CA 1
ATOM 1304 C C . GLY A 1 169 ? 10.407 -7.552 5.339 1.00 87.88 169 GLY A C 1
ATOM 1305 O O . GLY A 1 169 ? 9.940 -8.147 6.310 1.00 87.88 169 GLY A O 1
ATOM 1306 N N . PHE A 1 170 ? 11.719 -7.353 5.192 1.00 86.19 170 PHE A N 1
ATOM 1307 C CA . PHE A 1 170 ? 12.774 -7.878 6.082 1.00 86.19 170 PHE A CA 1
ATOM 1308 C C . PHE A 1 170 ? 12.898 -9.406 6.099 1.00 86.19 170 PHE A C 1
ATOM 1310 O O . PHE A 1 170 ? 13.606 -9.954 6.944 1.00 86.19 170 PHE A O 1
ATOM 1317 N N . HIS A 1 171 ? 12.217 -10.085 5.177 1.00 86.88 171 HIS A N 1
ATOM 1318 C CA . HIS A 1 171 ? 12.289 -11.527 4.991 1.00 86.88 171 HIS A CA 1
ATOM 1319 C C . HIS A 1 171 ? 12.661 -11.858 3.549 1.00 86.88 171 HIS A C 1
ATOM 1321 O O . HIS A 1 171 ? 13.644 -12.550 3.303 1.00 86.88 171 HIS A O 1
ATOM 1327 N N . LYS A 1 172 ? 11.891 -11.345 2.585 1.00 90.56 172 LYS A N 1
ATOM 1328 C CA . LYS A 1 172 ? 12.200 -11.504 1.167 1.00 90.56 172 LYS A CA 1
ATOM 1329 C C . LYS A 1 172 ? 13.331 -10.561 0.758 1.00 90.56 172 LYS A C 1
ATOM 1331 O O . LYS A 1 172 ? 13.411 -9.416 1.219 1.00 90.56 172 LYS A O 1
ATOM 1336 N N . GLY A 1 173 ? 14.197 -11.038 -0.133 1.00 92.88 173 GLY A N 1
ATOM 1337 C CA . GLY A 1 173 ? 15.225 -10.203 -0.755 1.00 92.88 173 GLY A CA 1
ATOM 1338 C C . GLY A 1 173 ? 14.596 -9.066 -1.567 1.00 92.88 173 GLY A C 1
ATOM 1339 O O . GLY A 1 173 ? 13.459 -9.184 -2.036 1.00 92.88 173 GLY A O 1
ATOM 1340 N N . ILE A 1 174 ? 15.326 -7.963 -1.760 1.00 94.31 174 ILE A N 1
ATOM 1341 C CA . ILE A 1 174 ? 14.829 -6.814 -2.539 1.00 94.31 174 ILE A CA 1
ATOM 1342 C C . ILE A 1 174 ? 14.415 -7.273 -3.944 1.00 94.31 174 ILE A C 1
ATOM 1344 O O . ILE A 1 174 ? 13.263 -7.078 -4.316 1.00 94.31 174 ILE A O 1
ATOM 1348 N N . HIS A 1 175 ? 15.292 -8.000 -4.640 1.00 95.94 175 HIS A N 1
ATOM 1349 C CA . HIS A 1 175 ? 15.065 -8.497 -6.004 1.00 95.94 175 HIS A CA 1
ATOM 1350 C C . HIS A 1 175 ? 14.313 -9.832 -6.092 1.00 95.94 175 HIS A C 1
ATOM 1352 O O . HIS A 1 175 ? 14.052 -10.328 -7.182 1.00 95.94 175 HIS A O 1
ATOM 1358 N N . GLN A 1 176 ? 13.934 -10.426 -4.957 1.00 95.81 176 GLN A N 1
ATOM 1359 C CA . GLN A 1 176 ? 13.102 -11.628 -4.966 1.00 95.81 176 GLN A CA 1
ATOM 1360 C C . GLN A 1 176 ? 11.711 -11.283 -5.513 1.00 95.81 176 GLN A C 1
ATOM 1362 O O . GLN A 1 176 ? 11.123 -10.282 -5.110 1.00 95.81 176 GLN A O 1
ATOM 1367 N N . LEU A 1 177 ? 11.158 -12.094 -6.408 1.00 94.31 177 LEU A N 1
ATOM 1368 C CA . LEU A 1 177 ? 9.840 -11.810 -6.976 1.00 94.31 177 LEU A CA 1
ATOM 1369 C C . LEU A 1 177 ? 8.719 -12.047 -5.952 1.00 94.31 177 LEU A C 1
ATOM 1371 O O . LEU A 1 177 ? 8.819 -12.902 -5.067 1.00 94.31 177 LEU A O 1
ATOM 1375 N N . ALA A 1 178 ? 7.666 -11.240 -6.064 1.00 94.19 178 ALA A N 1
ATOM 1376 C CA . ALA A 1 178 ? 6.437 -11.400 -5.297 1.00 94.19 178 ALA A CA 1
ATOM 1377 C C . ALA A 1 178 ? 5.556 -12.492 -5.909 1.00 94.19 178 ALA A C 1
ATOM 1379 O O . ALA A 1 178 ? 5.638 -12.754 -7.108 1.00 94.19 178 ALA A O 1
ATOM 1380 N N . HIS A 1 179 ? 4.675 -13.084 -5.104 1.00 91.31 179 HIS A N 1
ATOM 1381 C CA . HIS A 1 179 ? 3.580 -13.872 -5.657 1.00 91.31 179 HIS A CA 1
ATOM 1382 C C . HIS A 1 179 ? 2.499 -12.927 -6.197 1.00 91.31 179 HIS A C 1
ATOM 1384 O O . HIS A 1 179 ? 2.141 -11.956 -5.532 1.00 91.31 179 HIS A O 1
ATOM 1390 N N . VAL A 1 180 ? 1.975 -13.207 -7.390 1.00 87.62 180 VAL A N 1
ATOM 1391 C CA . VAL A 1 180 ? 0.891 -12.430 -8.003 1.00 87.62 180 VAL A CA 1
ATOM 1392 C C . VAL A 1 180 ? -0.343 -13.311 -8.063 1.00 87.62 180 VAL A C 1
ATOM 1394 O O . VAL A 1 180 ? -0.332 -14.329 -8.746 1.00 87.62 180 VAL A O 1
ATOM 1397 N N . GLU A 1 181 ? -1.393 -12.917 -7.347 1.00 79.19 181 GLU A N 1
ATOM 1398 C CA . GLU A 1 181 ? -2.669 -13.638 -7.348 1.00 79.19 181 GLU A CA 1
ATOM 1399 C C . GLU A 1 181 ? -3.394 -13.486 -8.696 1.00 79.19 181 GLU A C 1
ATOM 1401 O O . GLU A 1 181 ? -3.795 -14.482 -9.290 1.00 79.19 181 GLU A O 1
ATOM 1406 N N . ASN A 1 182 ? -3.452 -12.263 -9.242 1.00 70.00 182 ASN A N 1
ATOM 1407 C CA . ASN A 1 182 ? -4.049 -11.969 -10.549 1.00 70.00 182 ASN A CA 1
ATOM 1408 C C . ASN A 1 182 ? -2.989 -11.515 -11.558 1.00 70.00 182 ASN A C 1
ATOM 1410 O O . ASN A 1 182 ? -2.661 -10.334 -11.648 1.00 70.00 182 ASN A O 1
ATOM 1414 N N . GLN A 1 183 ? -2.447 -12.459 -12.329 1.00 61.44 183 GLN A N 1
ATOM 1415 C CA . GLN A 1 183 ? -1.403 -12.176 -13.325 1.00 61.44 183 GLN A CA 1
ATOM 1416 C C . GLN A 1 183 ? -1.907 -11.394 -14.544 1.00 61.44 183 GLN A C 1
ATOM 1418 O O . GLN A 1 183 ? -1.112 -10.784 -15.251 1.00 61.44 183 GLN A O 1
ATOM 1423 N N . THR A 1 184 ? -3.214 -11.405 -14.801 1.00 58.34 184 THR A N 1
ATOM 1424 C CA . THR A 1 184 ? -3.839 -10.669 -15.903 1.00 58.34 184 THR A CA 1
ATOM 1425 C C . THR A 1 184 ? -5.141 -10.025 -15.420 1.00 58.34 184 THR A C 1
ATOM 1427 O O . THR A 1 184 ? -5.815 -10.584 -14.549 1.00 58.34 184 THR A O 1
ATOM 1430 N N . PRO A 1 185 ? -5.525 -8.845 -15.945 1.00 60.31 185 PRO A N 1
ATOM 1431 C CA . PRO A 1 185 ? -6.898 -8.366 -15.823 1.00 60.31 185 PRO A CA 1
ATOM 1432 C C . PRO A 1 185 ? -7.838 -9.439 -16.370 1.00 60.31 185 PRO A C 1
ATOM 1434 O O . PRO A 1 185 ? -7.458 -10.163 -17.293 1.00 60.31 185 PRO A O 1
ATOM 1437 N N . ARG A 1 186 ? -9.066 -9.534 -15.849 1.00 54.28 186 ARG A N 1
ATOM 1438 C CA . ARG A 1 186 ? -10.076 -10.433 -16.421 1.00 54.28 186 ARG A CA 1
ATOM 1439 C C . ARG A 1 186 ? -10.192 -10.109 -17.918 1.00 54.28 186 ARG A C 1
ATOM 1441 O O . ARG A 1 186 ? -10.671 -9.045 -18.291 1.00 54.28 186 ARG A O 1
ATOM 1448 N N . SER A 1 187 ? -9.674 -11.006 -18.762 1.00 54.12 187 SER A N 1
ATOM 1449 C CA . SER A 1 187 ? -9.590 -10.829 -20.220 1.00 54.12 187 SER A CA 1
ATOM 1450 C C . SER A 1 187 ? -10.956 -10.949 -20.905 1.00 54.12 187 SER A C 1
ATOM 1452 O O . SER A 1 187 ? -11.048 -10.854 -22.128 1.00 54.12 187 SER A O 1
ATOM 1454 N N . GLU A 1 188 ? -12.020 -11.131 -20.129 1.00 59.72 188 GLU A N 1
ATOM 1455 C CA . GLU A 1 188 ? -13.389 -10.884 -20.557 1.00 59.72 188 GLU A CA 1
ATOM 1456 C C . GLU A 1 188 ? -13.583 -9.370 -20.658 1.00 59.72 188 GLU A C 1
ATOM 1458 O O . GLU A 1 188 ? -14.108 -8.709 -19.762 1.00 59.72 188 GLU A O 1
ATOM 1463 N N . LYS A 1 189 ? -13.114 -8.798 -21.768 1.00 56.69 189 LYS A N 1
ATOM 1464 C CA . LYS A 1 189 ? -13.677 -7.530 -22.220 1.00 56.69 189 LYS A CA 1
ATOM 1465 C C . LYS A 1 189 ? -15.161 -7.799 -22.497 1.00 56.69 189 LYS A C 1
ATOM 1467 O O . LYS A 1 189 ? -15.448 -8.826 -23.117 1.00 56.69 189 LYS A O 1
ATOM 1472 N N . PRO A 1 190 ? -16.088 -6.925 -22.072 1.00 62.19 190 PRO A N 1
ATOM 1473 C CA . PRO A 1 190 ? -17.444 -6.969 -22.598 1.00 62.19 190 PRO A CA 1
ATOM 1474 C C . PRO A 1 190 ? -17.343 -7.008 -24.122 1.00 62.19 190 PRO A C 1
ATOM 1476 O O . PRO A 1 190 ? -16.573 -6.233 -24.699 1.00 62.19 190 PRO A O 1
ATOM 1479 N N . ASP A 1 191 ? -18.031 -7.952 -24.760 1.00 66.62 191 ASP A N 1
ATOM 1480 C CA . ASP A 1 191 ? -18.044 -8.013 -26.216 1.00 66.62 191 ASP A CA 1
ATOM 1481 C C . ASP A 1 191 ? -18.564 -6.663 -26.728 1.00 66.62 191 ASP A C 1
ATOM 1483 O O . ASP A 1 191 ? -19.647 -6.219 -26.350 1.00 66.62 191 ASP A O 1
ATOM 1487 N N . VAL A 1 192 ? -17.779 -5.979 -27.561 1.00 65.38 192 VAL A N 1
ATOM 1488 C CA . VAL A 1 192 ? -18.169 -4.693 -28.166 1.00 65.38 192 VAL A CA 1
ATOM 1489 C C . VAL A 1 192 ? -19.374 -4.842 -29.101 1.00 65.38 192 VAL A C 1
ATOM 1491 O O . VAL A 1 192 ? -19.983 -3.851 -29.489 1.00 65.38 192 VAL A O 1
ATOM 1494 N N . ASN A 1 193 ? -19.728 -6.083 -29.444 1.00 71.38 193 ASN A N 1
ATOM 1495 C CA . ASN A 1 193 ? -20.925 -6.447 -30.190 1.00 71.38 193 ASN A CA 1
ATOM 1496 C C . ASN A 1 193 ? -22.089 -6.863 -29.283 1.00 71.38 193 ASN A C 1
ATOM 1498 O O . ASN A 1 193 ? -23.163 -7.199 -29.789 1.00 71.38 193 ASN A O 1
ATOM 1502 N N . MET A 1 194 ? -21.911 -6.844 -27.958 1.00 59.69 194 MET A N 1
ATOM 1503 C CA . MET A 1 194 ? -22.993 -7.069 -27.009 1.00 59.69 194 MET A CA 1
ATOM 1504 C C . MET A 1 194 ? -23.958 -5.886 -27.107 1.00 59.69 194 MET A C 1
ATOM 1506 O O . MET A 1 194 ? -23.744 -4.826 -26.525 1.00 59.69 194 MET A O 1
ATOM 1510 N N . LYS A 1 195 ? -25.017 -6.051 -27.905 1.00 62.53 195 LYS A N 1
ATOM 1511 C CA . LYS A 1 195 ? -26.117 -5.089 -27.978 1.00 62.53 195 LYS A CA 1
ATOM 1512 C C . LYS A 1 195 ? -26.783 -5.016 -26.606 1.00 62.53 195 LYS A C 1
ATOM 1514 O O . LYS A 1 195 ? -27.511 -5.929 -26.221 1.00 62.53 195 LYS A O 1
ATOM 1519 N N . GLU A 1 196 ? -26.542 -3.937 -25.867 1.00 62.34 196 GLU A N 1
ATOM 1520 C CA . GLU A 1 196 ? -27.413 -3.565 -24.756 1.00 62.34 196 GLU A CA 1
ATOM 1521 C C . GLU A 1 196 ? -28.815 -3.304 -25.313 1.00 62.34 196 GLU A C 1
ATOM 1523 O O . GLU A 1 196 ? -29.005 -2.481 -26.208 1.00 62.34 196 GLU A O 1
ATOM 1528 N N . GLY A 1 197 ? -29.793 -4.051 -24.804 1.00 60.22 197 GLY A N 1
ATOM 1529 C CA . GLY A 1 197 ? -31.158 -4.028 -25.314 1.00 60.22 197 GLY A CA 1
ATOM 1530 C C . GLY A 1 197 ? -31.348 -5.024 -26.453 1.00 60.22 197 GLY A C 1
ATOM 1531 O O . GLY A 1 197 ? -31.060 -4.756 -27.619 1.00 60.22 197 GLY A O 1
ATOM 1532 N N . GLY A 1 198 ? -31.898 -6.190 -26.106 1.00 56.53 198 GLY A N 1
ATOM 1533 C CA . GLY A 1 198 ? -32.470 -7.085 -27.101 1.00 56.53 198 GLY A CA 1
ATOM 1534 C C . GLY A 1 198 ? -33.521 -6.331 -27.910 1.00 56.53 198 GLY A C 1
ATOM 1535 O O . GLY A 1 198 ? -34.284 -5.537 -27.367 1.00 56.53 198 GLY A O 1
ATOM 1536 N N . ASN A 1 199 ? -33.544 -6.571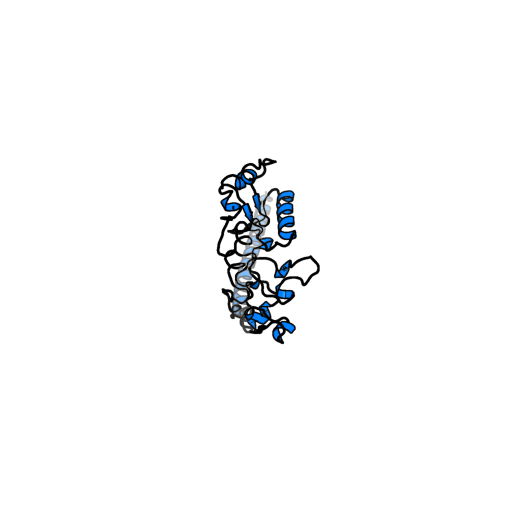 -29.213 1.00 60.09 199 ASN A N 1
ATOM 1537 C CA . ASN A 1 199 ? -34.567 -6.125 -30.146 1.00 60.09 199 ASN A CA 1
ATOM 1538 C C . ASN A 1 199 ? -35.946 -6.564 -29.631 1.00 60.09 199 ASN A C 1
ATOM 1540 O O . ASN A 1 199 ? -36.413 -7.662 -29.930 1.00 60.09 199 ASN A O 1
ATOM 1544 N N . ILE A 1 200 ? -36.582 -5.703 -28.831 1.00 60.88 200 ILE A N 1
ATOM 1545 C CA . ILE A 1 200 ? -37.958 -5.881 -28.384 1.00 60.88 200 ILE A CA 1
ATOM 1546 C C . ILE A 1 200 ? -38.787 -5.824 -29.661 1.00 60.88 200 ILE A C 1
ATOM 1548 O O . ILE A 1 200 ? -38.914 -4.772 -30.290 1.00 60.88 200 ILE A O 1
ATOM 1552 N N . SER A 1 201 ? -39.256 -6.985 -30.112 1.00 64.38 201 SER A N 1
ATOM 1553 C CA . SER A 1 201 ? -40.040 -7.071 -31.335 1.00 64.38 201 SER A CA 1
ATOM 1554 C C . SER A 1 201 ? -41.276 -6.185 -31.184 1.00 64.38 201 SER A C 1
ATOM 1556 O O . SER A 1 201 ? -41.866 -6.100 -30.103 1.00 64.38 201 SER A O 1
ATOM 1558 N N . ALA A 1 202 ? -41.700 -5.535 -32.269 1.00 66.75 202 ALA A N 1
ATOM 1559 C CA . ALA A 1 202 ? -42.932 -4.745 -32.267 1.00 66.75 202 ALA A CA 1
ATOM 1560 C C . ALA A 1 202 ? -44.138 -5.566 -31.759 1.00 66.75 202 ALA A C 1
ATOM 1562 O O . ALA A 1 202 ? -45.047 -5.014 -31.147 1.00 66.75 202 ALA A O 1
ATOM 1563 N N . GLY A 1 203 ? -44.098 -6.896 -31.923 1.00 69.06 203 GLY A N 1
ATOM 1564 C CA . GLY A 1 203 ? -45.066 -7.826 -31.343 1.00 69.06 203 GLY A CA 1
ATOM 1565 C C . GLY A 1 203 ? -45.041 -7.880 -29.811 1.00 69.06 203 GLY A C 1
ATOM 1566 O O . GLY A 1 203 ? -46.100 -7.842 -29.196 1.00 69.06 203 GLY A O 1
ATOM 1567 N N . ALA A 1 204 ? -43.866 -7.906 -29.173 1.00 68.31 204 ALA A N 1
ATOM 1568 C CA . ALA A 1 204 ? -43.762 -7.906 -27.711 1.00 68.31 204 ALA A CA 1
ATOM 1569 C C . ALA A 1 204 ? -44.234 -6.575 -27.096 1.00 68.31 204 ALA A C 1
ATOM 1571 O O . ALA A 1 204 ? -44.958 -6.580 -26.100 1.00 68.31 204 ALA A O 1
ATOM 1572 N N . VAL A 1 205 ? -43.901 -5.441 -27.728 1.00 71.88 205 VAL A N 1
ATOM 1573 C CA . VAL A 1 205 ? -44.413 -4.119 -27.318 1.00 71.88 205 VAL A CA 1
ATOM 1574 C C . VAL A 1 205 ? -45.925 -4.026 -27.536 1.00 71.88 205 VAL A C 1
ATOM 1576 O O . VAL A 1 205 ? -46.637 -3.540 -26.662 1.00 71.88 205 VAL A O 1
ATOM 1579 N N . GLY A 1 206 ? -46.430 -4.530 -28.665 1.00 74.31 206 GLY A N 1
ATOM 1580 C CA . GLY A 1 206 ? -47.859 -4.539 -28.979 1.00 74.31 206 GLY A CA 1
ATOM 1581 C C . GLY A 1 206 ? -48.680 -5.387 -28.008 1.00 74.31 206 GLY A C 1
ATOM 1582 O O . GLY A 1 206 ? -49.750 -4.961 -27.582 1.00 74.31 206 GLY A O 1
ATOM 1583 N N . LEU A 1 207 ? -48.165 -6.549 -27.596 1.00 77.81 207 LEU A N 1
ATOM 1584 C CA . LEU A 1 207 ? -48.832 -7.410 -26.617 1.00 77.81 207 LEU A CA 1
ATOM 1585 C C . LEU A 1 207 ? -48.870 -6.767 -25.228 1.00 77.81 207 LEU A C 1
ATOM 1587 O O . LEU A 1 207 ? -49.932 -6.718 -24.610 1.00 77.81 207 LEU A O 1
ATOM 1591 N N . LEU A 1 208 ? -47.747 -6.215 -24.754 1.00 71.00 208 LEU A N 1
ATOM 1592 C CA . LEU A 1 208 ? -47.703 -5.528 -23.459 1.00 71.00 208 LEU A CA 1
ATOM 1593 C C . LEU A 1 208 ? -48.573 -4.263 -23.457 1.00 71.00 208 LEU A C 1
ATOM 1595 O O . LEU A 1 208 ? -49.348 -4.051 -22.525 1.00 71.00 208 LEU A O 1
ATOM 1599 N N . GLY A 1 209 ? -48.507 -3.460 -24.521 1.00 77.50 209 GLY A N 1
ATOM 1600 C CA . GLY A 1 209 ? -49.355 -2.280 -24.689 1.00 77.50 209 GLY A CA 1
ATOM 1601 C C . GLY A 1 209 ? -50.843 -2.629 -24.772 1.00 77.50 209 GLY A C 1
ATOM 1602 O O . GLY A 1 209 ? -51.665 -1.959 -24.149 1.00 77.50 209 GLY A O 1
ATOM 1603 N N . GLY A 1 210 ? -51.193 -3.711 -25.472 1.00 83.56 210 GLY A N 1
ATOM 1604 C CA . GLY A 1 210 ? -52.565 -4.201 -25.587 1.00 83.56 210 GLY A CA 1
ATOM 1605 C C . GLY A 1 210 ? -53.146 -4.660 -24.250 1.00 83.56 210 GLY A C 1
ATOM 1606 O O . GLY A 1 210 ? -54.257 -4.267 -23.903 1.00 83.56 210 GLY A O 1
ATOM 1607 N N . VAL A 1 211 ? -52.384 -5.427 -23.461 1.00 82.31 211 VAL A N 1
ATOM 1608 C CA . VAL A 1 211 ? -52.828 -5.896 -22.136 1.00 82.31 211 VAL A CA 1
ATOM 1609 C C . VAL A 1 211 ? -53.030 -4.722 -21.178 1.00 82.31 211 VAL A C 1
ATOM 1611 O O . VAL A 1 211 ? -54.073 -4.635 -20.530 1.00 82.31 211 VAL A O 1
ATOM 1614 N N . VAL A 1 212 ? -52.082 -3.782 -21.122 1.00 82.88 212 VAL A N 1
ATOM 1615 C CA . VAL A 1 212 ? -52.199 -2.595 -20.257 1.00 82.88 212 VAL A CA 1
ATOM 1616 C C . VAL A 1 212 ? -53.377 -1.716 -20.684 1.00 82.88 212 VAL A C 1
ATOM 1618 O O . VAL A 1 212 ? -54.158 -1.284 -19.834 1.00 82.88 212 VAL A O 1
ATOM 1621 N N . GLY A 1 213 ? -53.555 -1.495 -21.990 1.00 84.81 213 GLY A N 1
ATOM 1622 C CA . GLY A 1 213 ? -54.673 -0.718 -22.526 1.00 84.81 213 GLY A CA 1
ATOM 1623 C C . GLY A 1 213 ? -56.040 -1.330 -22.205 1.00 84.81 213 GLY A C 1
ATOM 1624 O O . GLY A 1 213 ? -56.964 -0.608 -21.829 1.00 84.81 213 GLY A O 1
ATOM 1625 N N . LEU A 1 214 ? -56.164 -2.658 -22.285 1.00 85.75 214 LEU A N 1
ATOM 1626 C CA . LEU A 1 214 ? -57.413 -3.370 -22.009 1.00 85.75 214 LEU A CA 1
ATOM 1627 C C . LEU A 1 214 ? -57.757 -3.329 -20.513 1.00 85.75 214 LEU A C 1
ATOM 1629 O O . LEU A 1 214 ? -58.880 -2.978 -20.152 1.00 85.75 214 LEU A O 1
ATOM 1633 N N . VAL A 1 215 ? -56.784 -3.593 -19.635 1.00 84.50 215 VAL A N 1
ATOM 1634 C CA . VAL A 1 215 ? -56.987 -3.532 -18.177 1.00 84.50 215 VAL A CA 1
ATOM 1635 C C . VAL A 1 215 ? -57.367 -2.120 -17.727 1.00 84.50 215 VAL A C 1
ATOM 1637 O O . VAL A 1 215 ? -58.320 -1.953 -16.961 1.00 84.50 215 VAL A O 1
ATOM 1640 N N . ALA A 1 216 ? -56.678 -1.092 -18.231 1.00 84.19 216 ALA A N 1
ATOM 1641 C CA . ALA A 1 216 ? -57.005 0.296 -17.915 1.00 84.19 216 ALA A CA 1
ATOM 1642 C C . ALA A 1 216 ? -58.402 0.686 -18.432 1.00 84.19 216 ALA A C 1
ATOM 1644 O O . ALA A 1 216 ? -59.182 1.293 -17.698 1.00 84.19 216 ALA A O 1
ATOM 1645 N N . GLY A 1 217 ? -58.755 0.290 -19.660 1.00 86.31 217 GLY A N 1
ATOM 1646 C CA . GLY A 1 217 ? -60.064 0.571 -20.256 1.00 86.31 217 GLY A CA 1
ATOM 1647 C C . GLY A 1 217 ? -61.229 -0.060 -19.488 1.00 86.31 217 GLY A C 1
ATOM 1648 O O . GLY A 1 217 ? -62.207 0.628 -19.183 1.00 86.31 217 GLY A O 1
ATOM 1649 N N . VAL A 1 218 ? -61.109 -1.339 -19.114 1.00 86.25 218 VAL A N 1
ATOM 1650 C CA . VAL A 1 218 ? -62.126 -2.048 -18.314 1.00 86.25 218 VAL A CA 1
ATOM 1651 C C . VAL A 1 218 ? -62.266 -1.413 -16.931 1.00 86.25 218 VAL A C 1
ATOM 1653 O O . VAL A 1 218 ? -63.385 -1.179 -16.477 1.00 86.25 218 VAL A O 1
ATOM 1656 N N . SER A 1 219 ? -61.149 -1.056 -16.294 1.00 78.75 219 SER A N 1
ATOM 1657 C CA . SER A 1 219 ? -61.157 -0.421 -14.970 1.00 78.75 219 SER A CA 1
ATOM 1658 C C . SER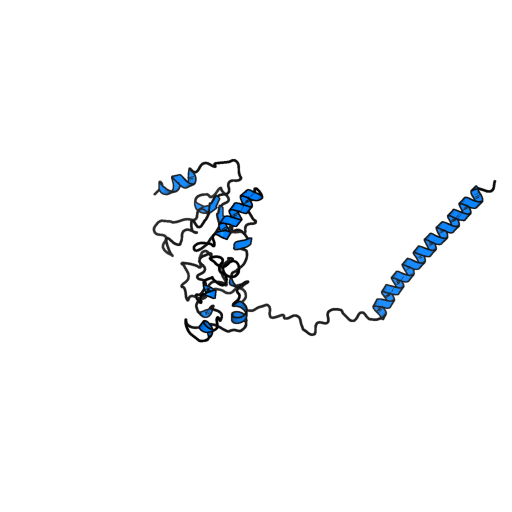 A 1 219 ? -61.866 0.938 -14.991 1.00 78.75 219 SER A C 1
ATOM 1660 O O . SER A 1 219 ? -62.704 1.220 -14.137 1.00 78.75 219 SER A O 1
ATOM 1662 N N . VAL A 1 220 ? -61.593 1.773 -16.001 1.00 88.25 220 VAL A N 1
ATOM 1663 C CA . VAL A 1 220 ? -62.231 3.094 -16.142 1.00 88.25 220 VAL A CA 1
ATOM 1664 C C . VAL A 1 220 ? -63.730 2.972 -16.425 1.00 88.25 220 VAL A C 1
ATOM 1666 O O . VAL A 1 220 ? -64.520 3.735 -15.863 1.00 88.25 220 VAL A O 1
ATOM 1669 N N . MET A 1 221 ? -64.146 2.021 -17.266 1.00 86.56 221 MET A N 1
ATOM 1670 C CA . MET A 1 221 ? -65.568 1.800 -17.546 1.00 86.56 221 MET A CA 1
ATOM 1671 C C . MET A 1 221 ? -66.317 1.250 -16.331 1.00 86.56 221 MET A C 1
ATOM 1673 O O . MET A 1 221 ? -67.418 1.718 -16.052 1.00 86.56 221 MET A O 1
ATOM 1677 N N . ALA A 1 222 ? -65.708 0.344 -15.562 1.00 87.12 222 ALA A N 1
ATOM 1678 C CA . ALA A 1 222 ? -66.295 -0.162 -14.323 1.00 87.12 222 ALA A CA 1
ATOM 1679 C C . ALA A 1 222 ? -66.515 0.961 -13.294 1.00 87.12 222 ALA A C 1
ATOM 1681 O O . ALA A 1 222 ? -67.603 1.079 -12.734 1.00 87.12 222 ALA A O 1
ATOM 1682 N N . VAL A 1 223 ? -65.529 1.848 -13.101 1.00 86.94 223 VAL A N 1
ATOM 1683 C CA . VAL A 1 223 ? -65.670 3.011 -12.204 1.00 86.94 223 VAL A CA 1
ATOM 1684 C C . VAL A 1 223 ? -66.750 3.978 -12.701 1.00 86.94 223 VAL A C 1
ATOM 1686 O O . VAL A 1 223 ? -67.541 4.486 -11.905 1.00 86.94 223 VAL A O 1
ATOM 1689 N N . ARG A 1 224 ? -66.833 4.221 -14.017 1.00 86.25 224 ARG A N 1
ATOM 1690 C CA . ARG A 1 224 ? -67.895 5.058 -14.598 1.00 86.25 224 ARG A CA 1
ATOM 1691 C C . ARG A 1 224 ? -69.285 4.463 -14.403 1.00 86.25 224 ARG A C 1
ATOM 1693 O O . ARG A 1 224 ? -70.213 5.220 -14.124 1.00 86.25 224 ARG A O 1
ATOM 1700 N N . GLU A 1 225 ? -69.434 3.150 -14.547 1.00 83.81 225 GLU A N 1
ATOM 1701 C CA . GLU A 1 225 ? -70.729 2.491 -14.385 1.00 83.81 225 GLU A CA 1
ATOM 1702 C C . GLU A 1 225 ? -71.176 2.484 -12.920 1.00 83.81 225 GLU A C 1
ATOM 1704 O O . GLU A 1 225 ? -72.315 2.851 -12.634 1.00 83.81 225 GLU A O 1
ATOM 1709 N N . LEU A 1 226 ? -70.262 2.216 -11.981 1.00 83.81 226 LEU A N 1
ATOM 1710 C CA . LEU A 1 226 ? -70.529 2.355 -10.544 1.00 83.81 226 LEU A CA 1
ATOM 1711 C C . LEU A 1 226 ? -70.969 3.784 -10.184 1.00 83.81 226 LEU A C 1
ATOM 1713 O O . LEU A 1 226 ? -71.941 3.969 -9.456 1.00 83.81 226 LEU A O 1
ATOM 1717 N N . GLY A 1 227 ? -70.329 4.804 -10.766 1.00 80.94 227 GLY A N 1
ATOM 1718 C CA . GLY A 1 227 ? -70.738 6.200 -10.583 1.00 80.94 227 GLY A CA 1
ATOM 1719 C C . GLY A 1 227 ? -72.122 6.529 -11.167 1.00 80.94 227 GLY A C 1
ATOM 1720 O O . GLY A 1 227 ? -72.850 7.351 -10.607 1.00 80.94 227 GLY A O 1
ATOM 1721 N N . ARG A 1 228 ? -72.526 5.892 -12.278 1.00 81.00 228 ARG A N 1
ATOM 1722 C CA . ARG A 1 228 ? -73.875 6.051 -12.860 1.00 81.00 228 ARG A CA 1
ATOM 1723 C C . ARG A 1 228 ? -74.944 5.354 -12.020 1.00 81.00 228 ARG A C 1
ATOM 1725 O O . ARG A 1 228 ? -76.016 5.935 -11.859 1.00 81.00 228 ARG A O 1
ATOM 1732 N N . GLN A 1 229 ? -74.657 4.170 -11.477 1.00 73.06 229 GLN A N 1
ATOM 1733 C CA . GLN A 1 229 ? -75.565 3.456 -10.571 1.00 73.06 229 GLN A CA 1
ATOM 1734 C C . GLN A 1 229 ? -75.787 4.248 -9.283 1.00 73.06 229 GLN A C 1
ATOM 1736 O O . GLN A 1 229 ? -76.920 4.580 -8.960 1.00 73.06 229 GLN A O 1
ATOM 1741 N N . GLN A 1 230 ? -74.713 4.731 -8.655 1.00 72.62 230 GLN A N 1
ATOM 1742 C CA . GLN A 1 230 ? -74.807 5.540 -7.439 1.00 72.62 230 GLN A CA 1
ATOM 1743 C C . GLN A 1 230 ? -75.569 6.863 -7.651 1.00 72.62 230 GLN A C 1
ATOM 1745 O O . GLN A 1 230 ? -76.199 7.380 -6.728 1.00 72.62 230 GLN A O 1
ATOM 1750 N N . LYS A 1 231 ? -75.538 7.428 -8.869 1.00 70.75 231 LYS A N 1
ATOM 1751 C CA . LYS A 1 231 ? -76.336 8.609 -9.234 1.00 70.75 231 LYS A CA 1
ATOM 1752 C C . LYS A 1 231 ? -77.817 8.277 -9.464 1.00 70.75 231 LYS A C 1
ATOM 1754 O O . LYS A 1 231 ? -78.649 9.127 -9.165 1.00 70.75 231 LYS A O 1
ATOM 1759 N N . LYS A 1 232 ? -78.143 7.087 -9.984 1.00 69.00 232 LYS A N 1
ATOM 1760 C CA . LYS A 1 232 ? -79.529 6.601 -10.098 1.00 69.00 232 LYS A CA 1
ATOM 1761 C C . LYS A 1 232 ? -80.121 6.292 -8.722 1.00 69.00 232 LYS A C 1
ATOM 1763 O O . LYS A 1 232 ? -81.193 6.800 -8.427 1.00 69.00 232 LYS A O 1
ATOM 1768 N N . ASP A 1 233 ? -79.379 5.608 -7.856 1.00 63.34 233 ASP A N 1
ATOM 1769 C CA . ASP A 1 233 ? -79.829 5.273 -6.497 1.00 63.34 233 ASP A CA 1
ATOM 1770 C C . ASP A 1 233 ? -80.055 6.535 -5.637 1.00 63.34 233 ASP A C 1
ATOM 1772 O O . ASP A 1 233 ? -81.014 6.627 -4.870 1.00 63.34 233 ASP A O 1
ATOM 1776 N N . ASN A 1 234 ? -79.216 7.567 -5.807 1.00 61.09 234 ASN A N 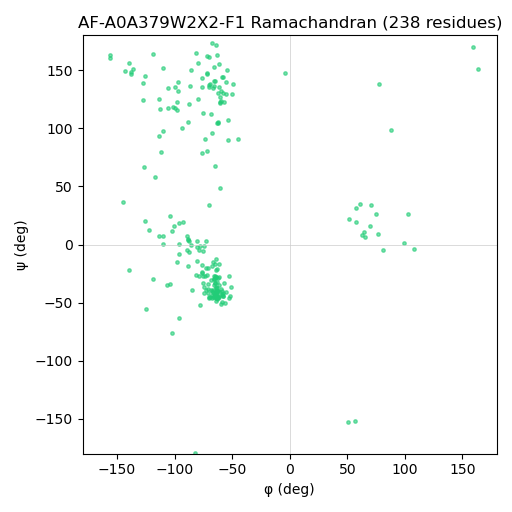1
ATOM 1777 C CA . ASN A 1 234 ? -79.410 8.877 -5.164 1.00 61.09 234 ASN A CA 1
ATOM 1778 C C . ASN A 1 234 ? -80.558 9.708 -5.767 1.00 61.09 234 ASN A C 1
ATOM 1780 O O . ASN A 1 234 ? -81.009 10.666 -5.138 1.00 61.09 234 ASN A O 1
ATOM 1784 N N . ALA A 1 235 ? -80.980 9.410 -6.998 1.00 62.75 235 ALA A N 1
ATOM 1785 C CA . ALA A 1 235 ? -82.108 10.077 -7.640 1.00 62.75 235 ALA A CA 1
ATOM 1786 C C . ALA A 1 235 ? -83.442 9.423 -7.240 1.00 62.75 235 ALA A C 1
ATOM 1788 O O . ALA A 1 235 ? -84.386 10.157 -6.965 1.00 62.75 235 ALA A O 1
ATOM 1789 N N . ASP A 1 236 ? -83.493 8.089 -7.120 1.00 59.09 236 ASP A N 1
ATOM 1790 C CA . ASP A 1 236 ? -84.668 7.349 -6.621 1.00 59.09 236 ASP A CA 1
ATOM 1791 C C . ASP A 1 236 ? -84.949 7.639 -5.136 1.00 59.09 236 ASP A C 1
ATOM 1793 O O . ASP A 1 236 ? -86.090 7.848 -4.747 1.00 59.09 236 ASP A O 1
ATOM 1797 N N . SER A 1 237 ? -83.911 7.766 -4.300 1.00 58.22 237 SER A N 1
ATOM 1798 C CA . SER A 1 237 ? -84.052 8.082 -2.862 1.00 58.22 237 SER A CA 1
ATOM 1799 C C . SER A 1 237 ? -84.427 9.540 -2.542 1.00 58.22 237 SER A C 1
ATOM 1801 O O . SER A 1 237 ? -84.582 9.898 -1.375 1.00 58.22 237 SER A O 1
ATOM 1803 N N . ARG A 1 238 ? -84.564 10.400 -3.560 1.00 58.00 238 ARG A N 1
ATOM 1804 C CA . ARG A 1 238 ? -85.009 11.803 -3.441 1.00 58.00 238 ARG A CA 1
ATOM 1805 C C . ARG A 1 238 ? -86.366 12.070 -4.106 1.00 58.00 238 ARG A C 1
ATOM 1807 O O . ARG A 1 238 ? -86.758 13.231 -4.202 1.00 58.00 238 ARG A O 1
ATOM 1814 N N . GLY A 1 239 ? -87.046 11.024 -4.575 1.00 57.59 239 GLY A N 1
ATOM 1815 C CA . GLY A 1 239 ? -88.355 11.091 -5.216 1.00 57.59 239 GLY A CA 1
ATOM 1816 C C . GLY A 1 239 ? -89.442 10.341 -4.445 1.00 57.59 239 GLY A C 1
ATOM 1817 O O . GLY A 1 239 ? -90.069 9.464 -5.024 1.00 57.59 239 GLY A O 1
ATOM 1818 N N . GLU A 1 240 ? -89.668 10.705 -3.181 1.00 42.38 240 GLU A N 1
ATOM 1819 C CA . GLU A 1 240 ? -90.926 10.529 -2.426 1.00 42.38 240 GLU A CA 1
ATOM 1820 C C . GLU A 1 240 ? -91.189 11.794 -1.599 1.00 42.38 240 GLU A C 1
ATOM 1822 O O . GLU A 1 240 ? -90.208 12.358 -1.054 1.00 42.38 240 GLU A O 1
#